Protein AF-A0A0K3CN60-F1 (afdb_monomer)

Solvent-accessible surface area (backbone atoms only — not comparable to full-atom values): 13012 Å² total; per-residue (Å²): 132,81,80,81,81,78,52,61,68,56,46,49,48,52,47,45,51,52,44,51,55,44,48,58,59,68,70,50,83,77,76,75,79,76,91,72,75,97,76,79,96,64,81,79,81,49,72,67,56,42,47,54,51,40,52,54,32,43,53,50,49,47,52,46,50,51,49,41,58,56,24,64,38,86,80,64,36,66,68,59,34,37,58,44,46,58,52,45,49,56,42,50,52,50,35,49,52,38,58,71,69,50,54,85,62,58,76,62,35,44,50,52,55,48,49,52,44,56,43,42,54,31,43,45,53,27,51,54,26,50,56,48,39,74,70,38,53,85,93,43,36,66,62,30,47,54,48,30,52,51,29,44,49,47,34,44,54,46,42,53,52,48,46,56,51,48,51,58,46,45,52,65,70,40,82,68,37,57,68,61,49,51,54,50,50,50,53,54,49,54,49,50,53,51,49,52,52,50,50,52,50,31,72,77,69,43,52,73,70,52,38,53,52,52,53,53,49,51,52,53,50,54,52,53,49,54,52,52,49,56,54,58,78,72,97

Structure (mmCIF, N/CA/C/O backbone):
data_AF-A0A0K3CN60-F1
#
_entry.id   AF-A0A0K3CN60-F1
#
loop_
_atom_site.group_PDB
_atom_site.id
_atom_site.type_symbol
_atom_site.label_atom_id
_atom_site.label_alt_id
_atom_site.label_comp_id
_atom_site.label_asym_id
_atom_site.label_entity_id
_atom_site.label_seq_id
_atom_site.pdbx_PDB_ins_code
_atom_site.Cartn_x
_atom_site.Cartn_y
_atom_site.Cartn_z
_atom_site.occupancy
_atom_site.B_iso_or_equiv
_atom_site.auth_seq_id
_atom_site.auth_comp_id
_atom_site.auth_asym_id
_atom_site.auth_atom_id
_atom_site.pdbx_PDB_model_num
ATOM 1 N N . MET A 1 1 ? -3.600 -11.479 -37.307 1.00 38.53 1 MET A N 1
ATOM 2 C CA . MET A 1 1 ? -2.895 -10.181 -37.238 1.00 38.53 1 MET A CA 1
ATOM 3 C C . MET A 1 1 ? -2.378 -10.037 -35.818 1.00 38.53 1 MET A C 1
ATOM 5 O O . MET A 1 1 ? -3.194 -10.046 -34.909 1.00 38.53 1 MET A O 1
ATOM 9 N N . ALA A 1 2 ? -1.059 -10.041 -35.611 1.00 40.50 2 ALA A N 1
ATOM 10 C CA . ALA A 1 2 ? -0.489 -9.832 -34.280 1.00 40.50 2 ALA A CA 1
ATOM 11 C C . ALA A 1 2 ? -0.720 -8.367 -33.857 1.00 40.50 2 ALA A C 1
ATOM 13 O O . ALA A 1 2 ? -0.592 -7.488 -34.715 1.00 40.50 2 ALA A O 1
ATOM 14 N N . PRO A 1 3 ? -1.093 -8.084 -32.596 1.00 51.19 3 PRO A N 1
ATOM 15 C CA . PRO A 1 3 ? -1.224 -6.711 -32.124 1.00 51.19 3 PRO A CA 1
ATOM 16 C C . PRO A 1 3 ?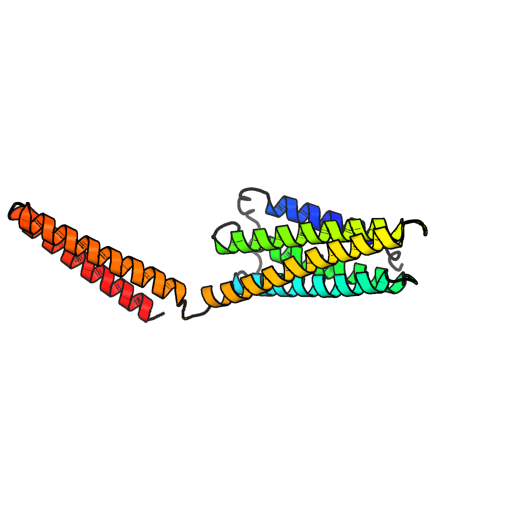 0.125 -5.995 -32.262 1.00 51.19 3 PRO A C 1
ATOM 18 O O . PRO A 1 3 ? 1.170 -6.564 -31.945 1.00 51.19 3 PRO A O 1
ATOM 21 N N . ALA A 1 4 ? 0.103 -4.762 -32.775 1.00 61.66 4 ALA A N 1
ATOM 22 C CA . ALA A 1 4 ? 1.297 -3.932 -32.872 1.00 61.66 4 ALA A CA 1
ATOM 23 C C . ALA A 1 4 ? 1.916 -3.780 -31.476 1.00 61.66 4 ALA A C 1
ATOM 25 O O . ALA A 1 4 ? 1.220 -3.481 -30.505 1.00 61.66 4 ALA A O 1
ATOM 26 N N . ALA A 1 5 ? 3.215 -4.045 -31.366 1.00 68.19 5 ALA A N 1
ATOM 27 C CA . ALA A 1 5 ? 3.892 -4.046 -30.082 1.00 68.19 5 ALA A CA 1
ATOM 28 C C . ALA A 1 5 ? 3.994 -2.601 -29.558 1.00 68.19 5 ALA A C 1
ATOM 30 O O . ALA A 1 5 ? 4.605 -1.761 -30.217 1.00 68.19 5 ALA A O 1
ATOM 31 N N . ARG A 1 6 ? 3.421 -2.326 -28.380 1.00 82.81 6 ARG A N 1
ATOM 32 C CA . ARG A 1 6 ? 3.365 -0.978 -27.779 1.00 82.81 6 ARG A CA 1
ATOM 33 C C . ARG A 1 6 ? 4.761 -0.385 -27.572 1.00 82.81 6 ARG A C 1
ATOM 35 O O . ARG A 1 6 ? 5.715 -1.124 -27.305 1.00 82.81 6 ARG A O 1
ATOM 42 N N . SER A 1 7 ? 4.904 0.931 -27.711 1.00 90.12 7 SER A N 1
ATOM 43 C CA . SER A 1 7 ? 6.162 1.619 -27.379 1.00 90.12 7 SER A CA 1
ATOM 44 C C . SER A 1 7 ? 6.318 1.780 -25.861 1.00 90.12 7 SER A C 1
ATOM 46 O O . SER A 1 7 ? 5.343 1.672 -25.116 1.00 90.12 7 SER A O 1
ATOM 48 N N . ALA A 1 8 ? 7.540 2.047 -25.385 1.00 90.19 8 ALA A N 1
ATOM 49 C CA . ALA A 1 8 ? 7.776 2.342 -23.969 1.00 90.19 8 ALA A CA 1
ATOM 50 C C . ALA A 1 8 ? 6.971 3.573 -23.508 1.00 90.19 8 ALA A C 1
ATOM 52 O O . ALA A 1 8 ? 6.334 3.521 -22.460 1.00 90.19 8 ALA A O 1
ATOM 53 N N . ASP A 1 9 ? 6.913 4.624 -24.331 1.00 92.06 9 ASP A N 1
ATOM 54 C CA . ASP A 1 9 ? 6.133 5.835 -24.045 1.00 92.06 9 ASP A CA 1
ATOM 55 C C . ASP A 1 9 ? 4.628 5.549 -23.939 1.00 92.06 9 ASP A C 1
ATOM 57 O O . ASP A 1 9 ? 3.950 6.072 -23.056 1.00 92.06 9 ASP A O 1
ATOM 61 N N . GLU A 1 10 ? 4.094 4.682 -24.807 1.00 94.38 10 GLU A N 1
ATOM 62 C CA . GLU A 1 10 ? 2.690 4.270 -24.741 1.00 94.38 10 GLU A CA 1
ATOM 63 C C . GLU A 1 10 ? 2.397 3.504 -23.446 1.00 94.38 10 GLU A C 1
ATOM 65 O O . GLU A 1 10 ? 1.379 3.756 -22.804 1.00 94.38 10 GLU A O 1
ATOM 70 N N . LEU A 1 11 ? 3.293 2.601 -23.034 1.00 95.62 11 LEU A N 1
ATOM 71 C CA . LEU A 1 11 ? 3.147 1.842 -21.789 1.00 95.62 11 LEU A CA 1
ATOM 72 C C . LEU A 1 11 ? 3.225 2.747 -20.555 1.00 95.62 11 LEU A C 1
ATOM 74 O O . LEU A 1 11 ? 2.410 2.595 -19.648 1.00 95.62 11 LEU A O 1
ATOM 78 N N . ILE A 1 12 ? 4.156 3.707 -20.534 1.00 95.50 12 ILE A N 1
ATOM 79 C CA . ILE A 1 12 ? 4.272 4.699 -19.455 1.00 95.50 12 ILE A CA 1
ATOM 80 C C . ILE A 1 12 ? 2.985 5.522 -19.354 1.00 95.50 12 ILE A C 1
ATOM 82 O O . ILE A 1 12 ? 2.452 5.681 -18.258 1.00 95.50 12 ILE A O 1
ATOM 86 N N . ARG A 1 13 ? 2.440 5.982 -20.488 1.00 95.88 13 ARG A N 1
ATOM 87 C CA . ARG A 1 13 ? 1.171 6.722 -20.519 1.00 95.88 13 ARG A CA 1
ATOM 88 C C . ARG A 1 13 ? 0.006 5.888 -19.985 1.00 95.88 13 ARG A C 1
ATOM 90 O O . ARG A 1 13 ? -0.763 6.381 -19.171 1.00 95.88 13 ARG A O 1
ATOM 97 N N . VAL A 1 14 ? -0.111 4.625 -20.402 1.00 95.81 14 VAL A N 1
ATOM 98 C CA . VAL A 1 14 ? -1.165 3.715 -19.912 1.00 95.81 14 VAL A CA 1
ATOM 99 C C . VAL A 1 14 ? -1.064 3.512 -18.398 1.00 95.81 14 VAL A C 1
ATOM 101 O O . VAL A 1 14 ? -2.082 3.522 -17.707 1.00 95.81 14 VAL A O 1
ATOM 104 N N . LEU A 1 15 ? 0.152 3.342 -17.873 1.00 96.12 15 LEU A N 1
ATOM 105 C CA . LEU A 1 15 ? 0.386 3.214 -16.434 1.00 96.12 15 LEU A CA 1
ATOM 106 C C . LEU A 1 15 ? -0.021 4.485 -15.681 1.00 96.12 15 LEU A C 1
ATOM 108 O O . LEU A 1 15 ? -0.712 4.392 -14.667 1.00 96.12 15 LEU A O 1
ATOM 112 N N . ASP A 1 16 ? 0.360 5.656 -16.189 1.00 96.31 16 ASP A N 1
ATOM 113 C CA . ASP A 1 16 ? 0.032 6.942 -15.572 1.00 96.31 16 ASP A CA 1
ATOM 114 C C . ASP A 1 16 ? -1.479 7.233 -15.579 1.00 96.31 16 ASP A C 1
ATOM 116 O O . ASP A 1 16 ? -2.048 7.633 -14.559 1.00 96.31 16 ASP A O 1
ATOM 120 N N . GLU A 1 17 ? -2.160 6.942 -16.690 1.00 95.75 17 GLU A N 1
ATOM 121 C CA . GLU A 1 17 ? -3.620 7.049 -16.809 1.00 95.75 17 GLU A CA 1
ATOM 122 C C . GLU A 1 17 ? -4.329 6.114 -15.822 1.00 95.75 17 GLU A C 1
ATOM 124 O O . GLU A 1 17 ? -5.274 6.527 -15.144 1.00 95.75 17 GLU A O 1
ATOM 129 N N . SER A 1 18 ? -3.842 4.877 -15.687 1.00 94.44 18 SER A N 1
ATOM 130 C CA . SER A 1 18 ? -4.371 3.905 -14.727 1.00 94.44 18 SER A CA 1
ATOM 131 C C . SER A 1 18 ? -4.202 4.387 -13.283 1.00 94.44 18 SER A C 1
ATOM 133 O O . SER A 1 18 ? -5.143 4.293 -12.489 1.00 94.44 18 SER A O 1
ATOM 135 N N . CYS A 1 19 ? -3.034 4.936 -12.933 1.00 94.38 19 CYS A N 1
ATOM 136 C CA . CYS A 1 19 ? -2.785 5.497 -11.603 1.00 94.38 19 CYS A CA 1
ATOM 137 C C . CYS A 1 19 ? -3.699 6.698 -11.335 1.00 94.38 19 CYS A C 1
ATOM 139 O O . CYS A 1 19 ? -4.379 6.737 -10.310 1.00 94.38 19 CYS A O 1
ATOM 141 N N . THR A 1 20 ? -3.795 7.628 -12.286 1.00 95.31 20 THR A N 1
ATOM 142 C CA . THR A 1 20 ? -4.634 8.830 -12.185 1.00 95.31 20 THR A CA 1
ATOM 143 C C . THR A 1 20 ? -6.110 8.484 -12.000 1.00 95.31 20 THR A C 1
ATOM 145 O O . THR A 1 20 ? -6.769 9.022 -11.106 1.00 95.31 20 THR A O 1
ATOM 148 N N . ALA A 1 21 ? -6.641 7.563 -12.810 1.00 93.81 21 ALA A N 1
ATOM 149 C CA . ALA A 1 21 ? -8.031 7.126 -12.711 1.00 93.81 21 ALA A CA 1
ATOM 150 C C . ALA A 1 21 ? -8.326 6.486 -11.346 1.00 93.81 21 ALA A C 1
ATOM 152 O O . ALA A 1 21 ? -9.356 6.773 -10.726 1.00 93.81 21 ALA A O 1
ATOM 153 N N . THR A 1 22 ? -7.391 5.675 -10.850 1.00 92.44 22 THR A N 1
ATOM 154 C CA . THR A 1 22 ? -7.511 5.002 -9.552 1.00 92.44 22 THR A CA 1
ATOM 155 C C . THR A 1 22 ? -7.444 5.998 -8.406 1.00 92.44 22 THR A C 1
ATOM 157 O O . THR A 1 22 ? -8.325 5.996 -7.553 1.00 92.44 22 THR A O 1
ATOM 160 N N . LEU A 1 23 ? -6.486 6.928 -8.415 1.00 93.19 23 LEU A N 1
ATOM 161 C CA . LEU A 1 23 ? -6.402 8.006 -7.427 1.00 93.19 23 LEU A CA 1
ATOM 162 C C . LEU A 1 23 ? -7.683 8.849 -7.394 1.00 93.19 23 LEU A C 1
ATOM 164 O O . LEU A 1 23 ? -8.207 9.138 -6.319 1.00 93.19 23 LEU A O 1
ATOM 168 N N . ALA A 1 24 ? -8.243 9.192 -8.557 1.00 91.94 24 ALA A N 1
ATOM 169 C CA . ALA A 1 24 ? -9.515 9.909 -8.643 1.00 91.94 24 ALA A CA 1
ATOM 170 C C . ALA A 1 24 ? -10.705 9.083 -8.114 1.00 91.94 24 ALA A C 1
ATOM 172 O O . ALA A 1 24 ? -11.667 9.638 -7.578 1.00 91.94 24 ALA A O 1
ATOM 173 N N . SER A 1 25 ? -10.664 7.756 -8.256 1.00 88.25 25 SER A N 1
ATOM 174 C CA . SER A 1 25 ? -11.641 6.840 -7.655 1.00 88.25 25 SER A CA 1
ATOM 175 C C . SER A 1 25 ? -11.482 6.756 -6.133 1.00 88.25 25 SER A C 1
ATOM 177 O O . SER A 1 25 ? -12.469 6.771 -5.395 1.00 88.25 25 SER A O 1
ATOM 179 N N . LEU A 1 26 ? -10.247 6.712 -5.633 1.00 87.12 26 LEU A N 1
ATOM 180 C CA . LEU A 1 26 ? -9.943 6.627 -4.205 1.00 87.12 26 LEU A CA 1
ATOM 181 C C . LEU A 1 26 ? -10.310 7.915 -3.456 1.00 87.12 26 LEU A C 1
ATOM 183 O O . LEU A 1 26 ? -10.853 7.841 -2.358 1.00 87.12 26 LEU A O 1
ATOM 187 N N . LYS A 1 27 ? -10.124 9.081 -4.085 1.00 85.88 27 LYS A N 1
ATOM 188 C CA . LYS A 1 27 ? -10.421 10.401 -3.502 1.00 85.88 27 LYS A CA 1
ATOM 189 C C . LYS A 1 27 ? -11.913 10.773 -3.488 1.00 85.88 27 LYS A C 1
ATOM 191 O O . LYS A 1 27 ? -12.282 11.753 -2.846 1.00 85.88 27 LYS A O 1
ATOM 196 N N . ARG A 1 28 ? -12.790 10.032 -4.181 1.00 79.06 28 ARG A N 1
ATOM 197 C CA . ARG A 1 28 ? -14.233 10.331 -4.204 1.00 79.06 28 ARG A CA 1
ATOM 198 C C . ARG A 1 28 ? -14.898 10.008 -2.852 1.00 79.06 28 ARG A C 1
ATOM 200 O O . ARG A 1 28 ? -14.796 8.865 -2.407 1.00 79.06 28 ARG A O 1
ATOM 207 N N . PRO A 1 29 ? -15.622 10.961 -2.229 1.00 62.44 29 PRO A N 1
ATOM 208 C CA . PRO A 1 29 ? -16.433 10.670 -1.055 1.00 62.44 29 PRO A CA 1
ATOM 209 C C . PRO A 1 29 ? -17.613 9.779 -1.458 1.00 62.44 29 PRO A C 1
ATOM 211 O O . PRO A 1 29 ? -18.334 10.103 -2.396 1.00 62.44 29 PRO A O 1
ATOM 214 N N . THR A 1 30 ? -17.737 8.646 -0.765 1.00 53.44 30 THR A N 1
ATOM 215 C CA . THR A 1 30 ? -18.864 7.698 -0.735 1.00 53.44 30 THR A CA 1
ATOM 216 C C . THR A 1 30 ? -19.608 7.512 -2.061 1.00 53.44 30 THR A C 1
ATOM 218 O O . THR A 1 30 ? -20.547 8.232 -2.389 1.00 53.44 30 THR A O 1
ATOM 221 N N . ARG A 1 31 ? -19.235 6.476 -2.820 1.00 50.47 31 ARG A N 1
ATOM 222 C CA . ARG A 1 31 ? -20.086 5.969 -3.902 1.00 50.47 31 ARG A CA 1
ATOM 223 C C . ARG A 1 31 ? -21.264 5.247 -3.242 1.00 50.47 31 ARG A C 1
ATOM 225 O O . ARG A 1 31 ? -21.030 4.285 -2.514 1.00 50.47 31 ARG A O 1
ATOM 232 N N . GLU A 1 32 ? -22.498 5.697 -3.478 1.00 43.44 32 GLU A N 1
ATOM 233 C CA . GLU A 1 32 ? -23.670 4.846 -3.231 1.00 43.44 32 GLU A CA 1
ATOM 234 C C . GLU A 1 32 ? -23.398 3.488 -3.891 1.00 43.44 32 GLU A C 1
ATOM 236 O O . GLU A 1 32 ? -22.934 3.471 -5.042 1.00 43.44 32 GLU A O 1
ATOM 241 N N . PRO A 1 33 ? -23.599 2.362 -3.182 1.00 44.91 33 PRO A N 1
ATOM 242 C CA . PRO A 1 33 ? -23.355 1.055 -3.760 1.00 44.91 33 PRO A CA 1
ATOM 243 C C . PRO A 1 33 ? -24.208 0.960 -5.019 1.00 44.91 33 PRO A C 1
ATOM 245 O O . PRO A 1 33 ? -25.435 1.043 -4.964 1.00 44.91 33 PRO A O 1
ATOM 248 N N . ALA A 1 34 ? -23.546 0.856 -6.172 1.00 41.91 34 ALA A N 1
ATOM 249 C CA . ALA A 1 34 ? -24.243 0.624 -7.418 1.00 41.91 34 ALA A CA 1
ATOM 250 C C . ALA A 1 34 ? -24.997 -0.692 -7.235 1.00 41.91 34 ALA A C 1
ATOM 252 O O . ALA A 1 34 ? -24.374 -1.742 -7.080 1.00 41.91 34 ALA A O 1
ATOM 253 N N . ALA A 1 35 ? -26.326 -0.617 -7.192 1.00 43.78 35 ALA A N 1
ATOM 254 C CA . ALA A 1 35 ? -27.193 -1.779 -7.201 1.00 43.78 35 ALA A CA 1
ATOM 255 C C . ALA A 1 35 ? -26.958 -2.517 -8.524 1.00 43.78 35 ALA A C 1
ATOM 257 O O . ALA A 1 35 ? -27.576 -2.213 -9.542 1.00 43.78 35 ALA A O 1
ATOM 258 N N . LEU A 1 36 ? -25.998 -3.437 -8.535 1.00 41.44 36 LEU A N 1
ATOM 259 C CA . LEU A 1 36 ? -25.705 -4.284 -9.675 1.00 41.44 36 LEU A CA 1
ATOM 260 C C . LEU A 1 36 ? -25.942 -5.732 -9.272 1.00 41.44 36 LEU A C 1
ATOM 262 O O . LEU A 1 36 ? -25.204 -6.314 -8.488 1.00 41.44 36 LEU A O 1
ATOM 266 N N . SER A 1 37 ? -27.058 -6.221 -9.814 1.00 40.91 37 SER A N 1
ATOM 267 C CA . SER A 1 37 ? -27.413 -7.587 -10.185 1.00 40.91 37 SER A CA 1
ATOM 268 C C . SER A 1 37 ? -26.716 -8.739 -9.477 1.00 40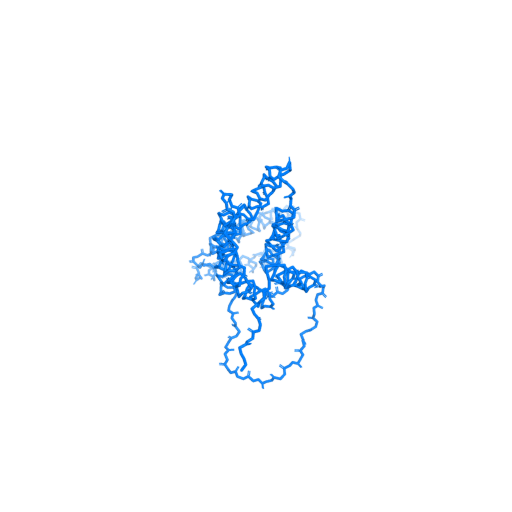.91 37 SER A C 1
ATOM 270 O O . SER A 1 37 ? -25.525 -8.985 -9.633 1.00 40.91 37 SER A O 1
ATOM 272 N N . SER A 1 38 ? -27.570 -9.543 -8.850 1.00 46.03 38 SER A N 1
ATOM 273 C CA . SER A 1 38 ? -27.387 -10.952 -8.535 1.00 46.03 38 SER A CA 1
ATOM 274 C C . SER A 1 38 ? -26.630 -11.713 -9.631 1.00 46.03 38 SER A C 1
ATOM 276 O O . SER A 1 38 ? -27.202 -12.033 -10.672 1.00 46.03 38 SER A O 1
ATOM 278 N N . ALA A 1 39 ? -25.372 -12.057 -9.370 1.00 45.16 39 ALA A N 1
ATOM 279 C CA . ALA A 1 39 ? -24.692 -13.164 -10.025 1.00 45.16 39 ALA A CA 1
ATOM 280 C C . ALA A 1 39 ? -23.579 -13.711 -9.115 1.00 45.16 39 ALA A C 1
ATOM 282 O O . ALA A 1 39 ? -22.655 -12.998 -8.749 1.00 45.16 39 ALA A O 1
ATOM 283 N N . GLU A 1 40 ? -23.732 -14.999 -8.804 1.00 44.28 40 GLU A N 1
ATOM 284 C CA . GLU A 1 40 ? -22.750 -15.971 -8.305 1.00 44.28 40 GLU A CA 1
ATOM 285 C C . GLU A 1 40 ? -22.274 -15.905 -6.840 1.00 44.28 40 GLU A C 1
ATOM 287 O O . GLU A 1 40 ? -21.859 -14.898 -6.277 1.00 44.28 40 GLU A O 1
ATOM 292 N N . SER A 1 41 ? -22.387 -17.073 -6.203 1.00 45.84 41 SER A N 1
ATOM 293 C CA . SER A 1 41 ? -22.251 -17.349 -4.778 1.00 45.84 41 SER A CA 1
ATOM 294 C C . SER A 1 41 ? -20.792 -17.491 -4.326 1.00 45.84 41 SER A C 1
ATOM 296 O O . SER A 1 41 ? -20.388 -18.553 -3.849 1.00 45.84 41 SER A O 1
ATOM 298 N N . SER A 1 42 ? -19.995 -16.436 -4.449 1.00 56.94 42 SER A N 1
ATOM 299 C CA . SER A 1 42 ? -18.742 -16.322 -3.696 1.00 56.94 42 SER A CA 1
ATOM 300 C C . SER A 1 42 ? -18.927 -15.280 -2.603 1.00 56.94 42 SER A C 1
ATOM 302 O O . SER A 1 42 ? -19.332 -14.152 -2.883 1.00 56.94 42 SER A O 1
ATOM 304 N N . SER A 1 43 ? -18.652 -15.654 -1.354 1.00 65.31 43 SER A N 1
ATOM 305 C CA . SER A 1 43 ? -18.530 -14.687 -0.263 1.00 65.31 43 SER A CA 1
ATOM 306 C C . SER A 1 43 ? -17.583 -13.554 -0.684 1.00 65.31 43 SER A C 1
ATOM 308 O O . SER A 1 43 ? -16.555 -13.849 -1.301 1.00 65.31 43 SER A O 1
ATOM 310 N N . PRO A 1 44 ? -17.907 -12.283 -0.385 1.00 73.31 44 PRO A N 1
ATOM 311 C CA . PRO A 1 44 ? -17.018 -11.172 -0.700 1.00 73.31 44 PRO A CA 1
ATOM 312 C C . PRO A 1 44 ? -15.636 -11.405 -0.064 1.00 73.31 44 PRO A C 1
ATOM 314 O O . PRO A 1 44 ? -15.572 -11.983 1.026 1.00 73.31 44 PRO A O 1
ATOM 317 N N . PRO A 1 45 ? -14.541 -10.991 -0.732 1.00 80.88 45 PRO A N 1
ATOM 318 C CA . PRO A 1 45 ? -13.190 -11.188 -0.218 1.00 80.88 45 PRO A CA 1
ATOM 319 C C . PRO A 1 45 ? -13.046 -10.517 1.148 1.00 80.88 45 PRO A C 1
ATOM 321 O O . PRO A 1 45 ? -13.579 -9.424 1.373 1.00 80.88 45 PRO A O 1
ATOM 324 N N . SER A 1 46 ? -12.347 -11.177 2.073 1.00 85.62 46 SER A N 1
ATOM 325 C CA . SER A 1 46 ? -12.120 -10.593 3.390 1.00 85.62 46 SER A CA 1
ATOM 326 C C . SER A 1 46 ? -11.154 -9.412 3.282 1.00 85.62 46 SER A C 1
ATOM 328 O O . SER A 1 46 ? -10.345 -9.313 2.359 1.00 85.62 46 SER A O 1
ATOM 330 N N . LEU A 1 47 ? -11.199 -8.505 4.257 1.00 83.88 47 LEU A N 1
ATOM 331 C CA . LEU A 1 47 ? -10.270 -7.376 4.300 1.00 83.88 47 LEU A CA 1
ATOM 332 C C . LEU A 1 47 ? -8.806 -7.829 4.433 1.00 83.88 47 LEU A C 1
ATOM 334 O O . LEU A 1 47 ? -7.912 -7.155 3.926 1.00 83.88 47 LEU A O 1
ATOM 338 N N . SER A 1 48 ? -8.572 -8.983 5.067 1.00 84.94 48 SER A N 1
ATOM 339 C CA . SER A 1 48 ? -7.251 -9.614 5.144 1.00 84.94 48 SER A CA 1
ATOM 340 C C . SER A 1 48 ? -6.774 -10.081 3.766 1.00 84.94 48 SER A C 1
ATOM 342 O O . SER A 1 48 ? -5.635 -9.808 3.392 1.00 84.94 48 SER A O 1
ATOM 344 N N . ASP A 1 49 ? -7.657 -10.692 2.968 1.00 88.25 49 ASP A N 1
ATOM 345 C CA . ASP A 1 49 ? -7.330 -11.119 1.600 1.00 88.25 49 ASP A CA 1
ATOM 346 C C . ASP A 1 49 ? -6.968 -9.914 0.728 1.00 88.25 49 ASP A C 1
ATOM 348 O O . ASP A 1 49 ? -5.903 -9.887 0.112 1.00 88.25 49 ASP A O 1
ATOM 352 N N . ILE A 1 50 ? -7.800 -8.866 0.762 1.00 90.44 50 ILE A N 1
ATOM 353 C CA . ILE A 1 50 ? -7.555 -7.628 0.007 1.00 90.44 50 ILE A CA 1
ATOM 354 C C . ILE A 1 50 ? -6.229 -6.990 0.438 1.00 90.44 50 ILE A C 1
ATOM 356 O O . ILE A 1 50 ? -5.463 -6.514 -0.400 1.00 90.44 50 ILE A O 1
ATOM 360 N N . ARG A 1 51 ? -5.921 -6.989 1.741 1.00 90.19 51 ARG A N 1
ATOM 361 C CA . ARG A 1 51 ? -4.637 -6.496 2.256 1.00 90.19 51 ARG A CA 1
ATOM 362 C C . ARG A 1 51 ? -3.469 -7.278 1.694 1.00 90.19 51 ARG A C 1
ATOM 364 O O . ARG A 1 51 ? -2.527 -6.664 1.197 1.00 90.19 51 ARG A O 1
ATOM 371 N N . ASN A 1 52 ? -3.522 -8.600 1.777 1.00 91.19 52 ASN A N 1
ATOM 372 C CA . ASN A 1 52 ? -2.443 -9.453 1.299 1.00 91.19 52 ASN A CA 1
ATOM 373 C C . ASN A 1 52 ? -2.211 -9.242 -0.206 1.00 91.19 52 ASN A C 1
ATOM 375 O O . ASN A 1 52 ? -1.061 -9.115 -0.627 1.00 91.19 52 ASN A O 1
ATOM 379 N N . ASP A 1 53 ? -3.282 -9.092 -0.991 1.00 93.75 53 ASP A N 1
ATOM 380 C CA . ASP A 1 53 ? -3.202 -8.780 -2.421 1.00 93.75 53 ASP A CA 1
ATOM 381 C C . ASP A 1 53 ? -2.566 -7.408 -2.685 1.00 93.75 53 ASP A C 1
ATOM 383 O O . ASP A 1 53 ? -1.641 -7.297 -3.496 1.00 93.75 53 ASP A O 1
ATOM 387 N N . VAL A 1 54 ? -3.002 -6.361 -1.973 1.00 94.31 54 VAL A N 1
ATOM 388 C CA . VAL A 1 54 ? -2.411 -5.015 -2.080 1.00 94.31 54 VAL A CA 1
ATOM 389 C C . VAL A 1 54 ? -0.912 -5.067 -1.792 1.00 94.31 54 VAL A C 1
ATOM 391 O O . VAL A 1 54 ? -0.119 -4.593 -2.607 1.00 94.31 54 VAL A O 1
ATOM 394 N N . LEU A 1 55 ? -0.503 -5.680 -0.679 1.00 94.75 55 LEU A N 1
ATOM 395 C CA . LEU A 1 55 ? 0.908 -5.773 -0.294 1.00 94.75 55 LEU A CA 1
ATOM 396 C C . LEU A 1 55 ? 1.723 -6.574 -1.312 1.00 94.75 55 LEU A C 1
ATOM 398 O O . LEU A 1 55 ? 2.796 -6.133 -1.730 1.00 94.75 55 LEU A O 1
ATOM 402 N N . ALA A 1 56 ? 1.196 -7.706 -1.783 1.00 95.94 56 ALA A N 1
ATOM 403 C CA . ALA A 1 56 ? 1.853 -8.522 -2.797 1.00 95.94 56 ALA A CA 1
ATOM 404 C C . ALA A 1 56 ? 2.054 -7.749 -4.112 1.00 95.94 56 ALA A C 1
ATOM 406 O O . ALA A 1 56 ? 3.113 -7.845 -4.745 1.00 95.94 56 ALA A O 1
ATOM 407 N N . HIS A 1 57 ? 1.065 -6.957 -4.533 1.00 97.12 57 HIS A N 1
ATOM 408 C CA . HIS A 1 57 ? 1.166 -6.142 -5.743 1.00 97.12 57 HIS A CA 1
ATOM 409 C C . HIS A 1 57 ? 2.110 -4.948 -5.572 1.00 97.12 57 HIS A C 1
ATOM 411 O O . HIS A 1 57 ? 2.892 -4.674 -6.482 1.00 97.12 57 HIS A O 1
ATOM 417 N N . LEU A 1 58 ? 2.129 -4.296 -4.407 1.00 96.81 58 LEU A N 1
ATOM 418 C CA . LEU A 1 58 ? 3.098 -3.241 -4.089 1.00 96.81 58 LEU A CA 1
ATOM 419 C C . LEU A 1 58 ? 4.543 -3.765 -4.092 1.00 96.81 58 LEU A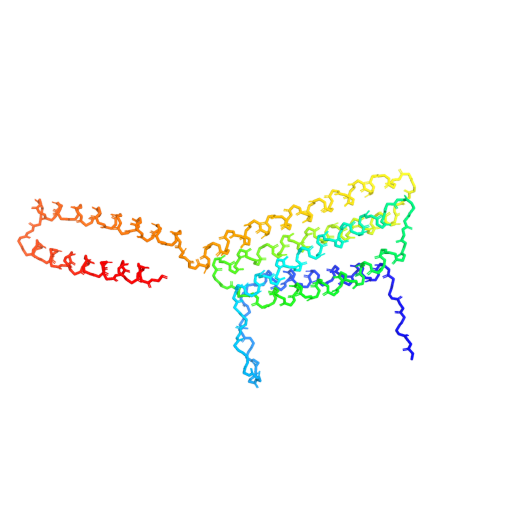 C 1
ATOM 421 O O . LEU A 1 58 ? 5.431 -3.157 -4.696 1.00 96.81 58 LEU A O 1
ATOM 425 N N . GLN A 1 59 ? 4.778 -4.944 -3.514 1.00 96.81 59 GLN A N 1
ATOM 426 C CA . GLN A 1 59 ? 6.081 -5.611 -3.575 1.00 96.81 59 GLN A CA 1
ATOM 427 C C . GLN A 1 59 ? 6.479 -5.976 -5.010 1.00 96.81 59 GLN A C 1
ATOM 429 O O . GLN A 1 59 ? 7.645 -5.838 -5.388 1.00 96.81 59 GLN A O 1
ATOM 434 N N . ALA A 1 60 ? 5.531 -6.437 -5.830 1.00 97.50 60 ALA A N 1
ATOM 435 C CA . ALA A 1 60 ? 5.789 -6.698 -7.241 1.00 97.50 60 ALA A CA 1
ATOM 436 C C . ALA A 1 60 ? 6.172 -5.408 -7.989 1.00 97.50 60 ALA A C 1
ATOM 438 O O . ALA A 1 60 ? 7.174 -5.410 -8.700 1.00 97.50 60 ALA A O 1
ATOM 439 N N . ILE A 1 61 ? 5.471 -4.290 -7.759 1.00 97.00 61 ILE A N 1
ATOM 440 C CA . ILE A 1 61 ? 5.836 -2.975 -8.319 1.00 97.00 61 ILE A CA 1
ATOM 441 C C . ILE A 1 61 ? 7.261 -2.588 -7.909 1.00 97.00 61 ILE A C 1
ATOM 443 O O . ILE A 1 61 ? 8.057 -2.225 -8.770 1.00 97.00 61 ILE A O 1
ATOM 447 N N . SER A 1 62 ? 7.625 -2.726 -6.631 1.00 97.06 62 SER A N 1
ATOM 448 C CA . SER A 1 62 ? 8.980 -2.435 -6.126 1.00 97.06 62 SER A CA 1
ATOM 449 C C . SER A 1 62 ? 10.082 -3.231 -6.855 1.00 97.06 62 SER A C 1
ATOM 451 O O . SER A 1 62 ? 11.134 -2.684 -7.228 1.00 97.06 62 SER A O 1
ATOM 453 N N . LYS A 1 63 ? 9.824 -4.514 -7.147 1.00 97.62 63 LYS A N 1
ATOM 454 C CA . LYS A 1 63 ? 10.731 -5.372 -7.932 1.00 97.62 63 LYS A CA 1
ATOM 455 C C . LYS A 1 63 ? 10.867 -4.880 -9.373 1.00 97.62 63 LYS A C 1
ATOM 457 O O . LYS A 1 63 ? 11.988 -4.758 -9.869 1.00 97.62 63 LYS A O 1
ATOM 462 N N . GLU A 1 64 ? 9.759 -4.538 -10.026 1.00 97.75 64 GLU A N 1
ATOM 463 C CA . GLU A 1 64 ? 9.791 -4.013 -11.396 1.00 97.75 64 GLU A CA 1
ATOM 464 C C . GLU A 1 64 ? 10.442 -2.616 -11.462 1.00 97.75 64 GLU A C 1
ATOM 466 O O . GLU A 1 64 ? 11.199 -2.338 -12.387 1.00 97.75 64 GLU A O 1
ATOM 471 N N . VAL A 1 65 ? 10.263 -1.756 -10.452 1.00 97.62 65 VAL A N 1
ATOM 472 C CA . VAL A 1 65 ? 10.970 -0.461 -10.322 1.00 97.62 65 VAL A CA 1
ATOM 473 C C . VAL A 1 65 ? 12.485 -0.658 -10.272 1.00 97.62 65 VAL A C 1
ATOM 475 O O . VAL A 1 65 ? 13.243 0.081 -10.912 1.00 97.62 65 VAL A O 1
ATOM 478 N N . THR A 1 66 ? 12.940 -1.689 -9.560 1.00 97.56 66 THR A N 1
ATOM 479 C CA . THR A 1 66 ? 14.354 -2.082 -9.537 1.00 97.56 66 THR A CA 1
ATOM 480 C C . THR A 1 66 ? 14.817 -2.540 -10.918 1.00 97.56 66 THR A C 1
ATOM 482 O O . THR A 1 66 ? 15.853 -2.081 -11.403 1.00 97.56 66 THR A O 1
ATOM 485 N N . ALA A 1 67 ? 14.038 -3.390 -11.590 1.00 97.44 67 ALA A N 1
ATOM 486 C CA . ALA A 1 67 ? 14.353 -3.870 -12.933 1.00 97.44 67 ALA A CA 1
ATOM 487 C C . ALA A 1 67 ? 14.413 -2.729 -13.967 1.00 97.44 67 ALA A C 1
ATOM 489 O O . ALA A 1 67 ? 15.378 -2.654 -14.727 1.00 97.44 67 ALA A O 1
ATOM 490 N N . ILE A 1 68 ? 13.466 -1.785 -13.938 1.00 97.19 68 ILE A N 1
ATOM 491 C CA . ILE A 1 68 ? 13.475 -0.571 -14.774 1.00 97.19 68 ILE A CA 1
ATOM 492 C C . ILE A 1 68 ? 14.718 0.266 -14.481 1.00 97.19 68 ILE A C 1
ATOM 494 O O . ILE A 1 68 ? 15.426 0.688 -15.398 1.00 97.19 68 ILE A O 1
ATOM 498 N N . SER A 1 69 ? 15.024 0.475 -13.199 1.00 96.38 69 SER A N 1
ATOM 499 C CA . SER A 1 69 ? 16.217 1.210 -12.791 1.00 96.38 69 SER A CA 1
ATOM 500 C C . SER A 1 69 ? 17.488 0.557 -13.330 1.00 96.38 69 SER A C 1
ATOM 502 O O . SER A 1 69 ? 18.413 1.269 -13.7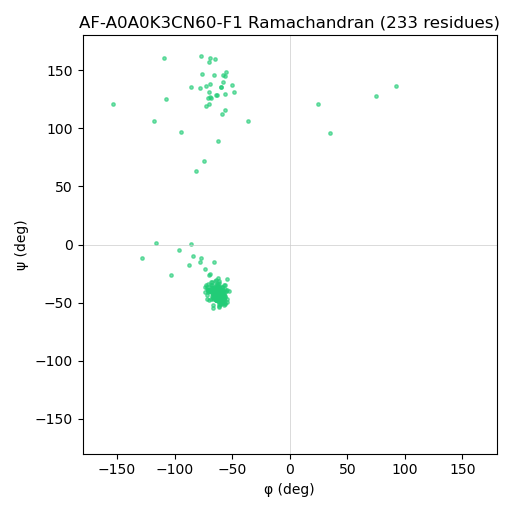11 1.00 96.38 69 SER A O 1
ATOM 504 N N . LEU A 1 70 ? 17.563 -0.772 -13.395 1.00 96.06 70 LEU A N 1
ATOM 505 C CA . LEU A 1 70 ? 18.700 -1.479 -13.988 1.00 96.06 70 LEU A CA 1
ATOM 506 C C . LEU A 1 70 ? 18.705 -1.395 -15.520 1.00 96.06 70 LEU A C 1
ATOM 508 O O . LEU A 1 70 ? 19.765 -1.161 -16.094 1.00 96.06 70 LEU A O 1
ATOM 512 N N . ALA A 1 71 ? 17.548 -1.512 -16.175 1.00 95.25 71 ALA A N 1
ATOM 513 C CA . ALA A 1 71 ? 17.420 -1.417 -17.632 1.00 95.25 71 ALA A CA 1
ATOM 514 C C . ALA A 1 71 ? 17.806 -0.031 -18.177 1.00 95.25 71 ALA A C 1
ATOM 516 O O . ALA A 1 71 ? 18.329 0.079 -19.285 1.00 95.25 71 ALA A O 1
ATOM 517 N N . LEU A 1 72 ? 17.592 1.022 -17.382 1.00 93.38 72 LEU A N 1
ATOM 518 C CA . LEU A 1 72 ? 17.965 2.404 -17.698 1.00 93.38 72 LEU A CA 1
ATOM 519 C C . LEU A 1 72 ? 19.416 2.749 -17.318 1.00 93.38 72 LEU A C 1
ATOM 521 O O . LEU A 1 72 ? 19.858 3.882 -17.520 1.00 93.38 72 LEU A O 1
ATOM 525 N N . ARG A 1 73 ? 20.189 1.801 -16.769 1.00 92.00 73 ARG A N 1
ATOM 526 C CA . ARG A 1 73 ? 21.631 1.987 -16.573 1.00 92.00 73 ARG A CA 1
ATOM 527 C C . ARG A 1 73 ? 22.325 1.985 -17.942 1.00 92.00 73 ARG A C 1
ATOM 529 O O . ARG A 1 73 ? 22.100 1.055 -18.704 1.00 92.00 73 ARG A O 1
ATOM 536 N N . PRO A 1 74 ? 23.207 2.952 -18.253 1.00 86.38 74 PRO A N 1
ATOM 537 C CA . PRO A 1 74 ? 23.935 2.940 -19.518 1.00 86.38 74 PRO A CA 1
ATOM 538 C C . PRO A 1 74 ? 24.809 1.679 -19.693 1.00 86.38 74 PRO A C 1
ATOM 540 O O . PRO A 1 74 ? 25.537 1.331 -18.756 1.00 86.38 74 PRO A O 1
ATOM 543 N N . PRO A 1 75 ? 24.798 1.039 -20.881 1.00 87.38 75 PRO A N 1
ATOM 544 C CA . PRO A 1 75 ? 23.927 1.325 -22.029 1.00 87.38 75 PRO A CA 1
ATOM 545 C C . PRO A 1 75 ? 22.474 0.873 -21.787 1.00 87.38 75 PRO A C 1
ATOM 547 O O . PRO A 1 75 ? 22.239 -0.232 -21.309 1.00 87.38 75 PRO A O 1
ATOM 550 N N . VAL A 1 76 ? 21.503 1.722 -22.151 1.00 89.50 76 VAL A N 1
ATOM 551 C CA . VAL A 1 76 ? 20.071 1.460 -21.917 1.00 89.50 76 VAL A CA 1
ATOM 552 C C . VAL A 1 76 ? 19.602 0.240 -22.710 1.00 89.50 76 VAL A C 1
ATOM 554 O O . VAL A 1 76 ? 19.765 0.183 -23.929 1.00 89.50 76 VAL A O 1
ATOM 557 N N . SER A 1 77 ? 18.957 -0.706 -22.028 1.00 92.75 77 SER A N 1
ATOM 558 C CA . SER A 1 77 ? 18.337 -1.876 -22.650 1.00 92.75 77 SER A CA 1
ATOM 559 C C . SER A 1 77 ? 16.853 -1.616 -22.924 1.00 92.75 77 SER A C 1
ATOM 561 O O . SER A 1 77 ? 16.008 -1.770 -22.042 1.00 92.75 77 SER A O 1
ATOM 563 N N . GLN A 1 78 ? 16.534 -1.213 -24.157 1.00 91.06 78 GLN A N 1
ATOM 564 C CA . GLN A 1 78 ? 15.164 -0.875 -24.573 1.00 91.06 78 GLN A CA 1
ATOM 565 C C . GLN A 1 78 ? 14.211 -2.079 -24.507 1.00 91.06 78 GLN A C 1
ATOM 567 O O . GLN A 1 78 ? 13.086 -1.944 -24.030 1.00 91.06 78 GLN A O 1
ATOM 572 N N . ASP A 1 79 ? 14.673 -3.266 -24.908 1.00 91.12 79 ASP A N 1
ATOM 573 C CA . ASP A 1 79 ? 13.860 -4.488 -24.854 1.00 91.12 79 ASP A CA 1
ATOM 574 C C . ASP A 1 79 ? 13.565 -4.914 -23.412 1.00 91.12 79 ASP A C 1
ATOM 576 O O . ASP A 1 79 ? 12.426 -5.256 -23.086 1.00 91.12 79 ASP A O 1
ATOM 580 N N . ALA A 1 80 ? 14.564 -4.836 -22.521 1.00 93.25 80 ALA A N 1
ATOM 581 C CA . ALA A 1 80 ? 14.361 -5.131 -21.106 1.00 93.25 80 ALA A CA 1
ATOM 582 C C . ALA A 1 80 ? 13.413 -4.115 -20.459 1.00 93.25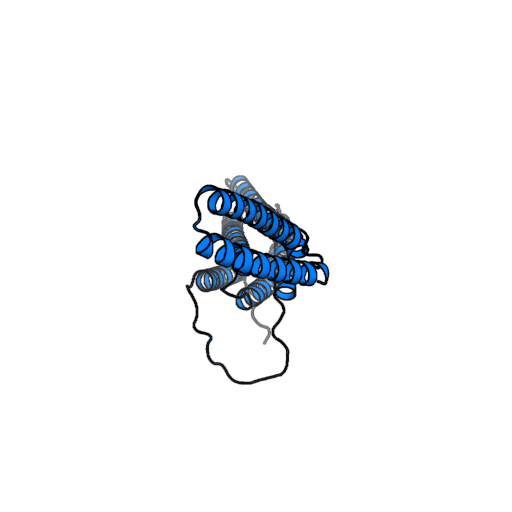 80 ALA A C 1
ATOM 584 O O . ALA A 1 80 ? 12.508 -4.509 -19.723 1.00 93.25 80 ALA A O 1
ATOM 585 N N . LEU A 1 81 ? 13.577 -2.823 -20.763 1.00 94.62 81 LEU A N 1
ATOM 586 C CA . LEU A 1 81 ? 12.689 -1.766 -20.281 1.00 94.62 81 LEU A CA 1
ATOM 587 C C . LEU A 1 81 ? 11.244 -2.021 -20.713 1.00 94.62 81 LEU A C 1
ATOM 589 O O . LEU A 1 81 ? 10.345 -2.034 -19.874 1.00 94.62 81 LEU A O 1
ATOM 593 N N . LYS A 1 82 ? 11.026 -2.279 -22.004 1.00 94.38 82 LYS A N 1
ATOM 594 C CA . LYS A 1 82 ? 9.700 -2.555 -22.554 1.00 94.38 82 LYS A CA 1
ATOM 595 C C . LYS A 1 82 ? 9.055 -3.779 -21.909 1.00 94.38 82 LYS A C 1
ATOM 597 O O . LYS A 1 82 ? 7.936 -3.673 -21.417 1.00 94.38 82 LYS A O 1
ATOM 602 N N . GLY A 1 83 ? 9.760 -4.910 -21.854 1.00 93.62 83 GLY A N 1
ATOM 603 C CA . GLY A 1 83 ? 9.220 -6.129 -21.245 1.00 93.62 83 GLY A CA 1
ATOM 604 C C . GLY A 1 83 ? 8.895 -5.957 -19.757 1.00 93.62 83 GLY A C 1
ATOM 605 O O . GLY A 1 83 ? 7.945 -6.551 -19.251 1.00 93.62 83 GLY A O 1
ATOM 606 N N . THR A 1 84 ? 9.646 -5.107 -19.056 1.00 96.50 84 THR A N 1
ATOM 607 C CA . THR A 1 84 ? 9.386 -4.764 -17.650 1.00 96.50 84 THR A CA 1
ATOM 608 C C . THR A 1 84 ? 8.145 -3.872 -17.515 1.00 96.50 84 THR A C 1
ATOM 610 O O . THR A 1 84 ? 7.277 -4.145 -16.689 1.00 96.50 84 THR A O 1
ATOM 613 N N . LEU A 1 85 ? 7.989 -2.860 -18.377 1.00 96.25 85 LEU A N 1
ATOM 614 C CA . LEU A 1 85 ? 6.796 -2.003 -18.414 1.00 96.25 85 LEU A CA 1
ATOM 615 C C . LEU A 1 85 ? 5.519 -2.790 -18.762 1.00 96.25 85 LEU A C 1
ATOM 617 O O . LEU A 1 85 ? 4.472 -2.550 -18.166 1.00 96.25 85 LEU A O 1
ATOM 621 N N . GLU A 1 86 ? 5.592 -3.762 -19.675 1.00 95.50 86 GLU A N 1
ATOM 622 C CA . GLU A 1 86 ? 4.459 -4.639 -20.015 1.00 95.50 86 GLU A CA 1
ATOM 623 C C . GLU A 1 86 ? 3.991 -5.473 -18.813 1.00 95.50 86 GLU A C 1
ATOM 625 O O . GLU A 1 86 ? 2.790 -5.561 -18.548 1.00 95.50 86 GLU A O 1
ATOM 630 N N . LYS A 1 87 ? 4.926 -6.041 -18.038 1.00 95.19 87 LYS A N 1
ATOM 631 C CA . LYS A 1 87 ? 4.598 -6.739 -16.781 1.00 95.19 87 LYS A CA 1
ATOM 632 C C . LYS A 1 87 ? 3.956 -5.797 -15.774 1.00 95.19 87 LYS A C 1
ATOM 634 O O . LYS A 1 87 ? 2.967 -6.155 -15.133 1.00 95.19 87 LYS A O 1
ATOM 639 N N . LEU A 1 88 ? 4.504 -4.592 -15.663 1.00 95.94 88 LEU A N 1
ATOM 640 C CA . LEU A 1 88 ? 4.055 -3.586 -14.715 1.00 95.94 88 LEU A CA 1
ATOM 641 C C . LEU A 1 88 ? 2.617 -3.138 -14.985 1.00 95.94 88 LEU A C 1
ATOM 643 O O . LEU A 1 88 ? 1.865 -2.968 -14.032 1.00 95.94 88 LEU A O 1
ATOM 647 N N . VAL A 1 89 ? 2.192 -3.055 -16.253 1.00 95.94 89 VAL A N 1
ATOM 648 C CA . VAL A 1 89 ? 0.778 -2.816 -16.613 1.00 95.94 89 VAL A CA 1
ATOM 649 C C . VAL A 1 89 ? -0.129 -3.877 -15.989 1.00 95.94 89 VAL A C 1
ATOM 651 O O . VAL A 1 89 ? -1.165 -3.547 -15.415 1.00 95.94 89 VAL A O 1
ATOM 654 N N . GLY A 1 90 ? 0.276 -5.148 -16.049 1.00 93.50 90 GLY A N 1
ATOM 655 C CA . GLY A 1 90 ? -0.471 -6.243 -15.434 1.00 93.50 90 GLY A CA 1
ATOM 656 C C . GLY A 1 90 ? -0.509 -6.160 -13.906 1.00 93.50 90 GLY A C 1
ATOM 657 O O . GLY A 1 90 ? -1.562 -6.371 -13.311 1.00 93.50 90 GLY A O 1
ATOM 658 N N . VAL A 1 91 ? 0.618 -5.846 -13.262 1.00 95.88 91 VAL A N 1
ATOM 659 C CA . VAL A 1 91 ? 0.693 -5.727 -11.794 1.00 95.88 91 VAL A CA 1
ATOM 660 C C . VAL A 1 91 ? -0.124 -4.537 -11.293 1.00 95.88 91 VAL A C 1
ATOM 662 O O . VAL A 1 91 ? -0.912 -4.694 -10.364 1.00 95.88 91 VAL A O 1
ATOM 665 N N . VAL A 1 92 ? 0.012 -3.372 -11.930 1.00 94.88 92 VAL A N 1
ATOM 666 C CA . VAL A 1 92 ? -0.758 -2.173 -11.578 1.00 94.88 92 VAL A CA 1
ATOM 667 C C . VAL A 1 92 ? -2.243 -2.422 -11.792 1.00 94.88 92 VAL A C 1
ATOM 669 O O . VAL A 1 92 ? -3.018 -2.124 -10.896 1.00 94.88 92 VAL A O 1
ATOM 672 N N . GLY A 1 93 ? -2.653 -3.057 -12.894 1.00 92.75 93 GLY A N 1
ATOM 673 C CA . GLY A 1 93 ? -4.058 -3.420 -13.104 1.00 92.75 93 GLY A CA 1
ATOM 674 C C . GLY A 1 93 ? -4.640 -4.278 -11.972 1.00 92.75 93 GLY A C 1
ATOM 675 O O . GLY A 1 93 ? -5.772 -4.052 -11.548 1.00 92.75 93 GLY A O 1
ATOM 676 N N . LYS A 1 94 ? -3.856 -5.214 -11.421 1.00 95.25 94 LYS A N 1
ATOM 677 C CA . LYS A 1 94 ? -4.275 -6.013 -10.257 1.00 95.25 94 LYS A CA 1
ATOM 678 C C . LYS A 1 94 ? -4.322 -5.198 -8.963 1.00 95.25 94 LYS A C 1
ATOM 680 O O . LYS A 1 94 ? -5.256 -5.365 -8.188 1.00 95.25 94 LYS A O 1
ATOM 685 N N . LEU A 1 95 ? -3.367 -4.288 -8.746 1.00 95.00 95 LEU A N 1
ATOM 686 C CA . LEU A 1 95 ? -3.412 -3.355 -7.614 1.00 95.00 95 LEU A CA 1
ATOM 687 C C . LEU A 1 95 ? -4.656 -2.462 -7.677 1.00 95.00 95 LEU A C 1
ATOM 689 O O . LEU A 1 95 ? -5.313 -2.266 -6.660 1.00 95.00 95 LEU A O 1
ATOM 693 N N . VAL A 1 96 ? -4.992 -1.946 -8.863 1.00 92.19 96 VAL A N 1
ATOM 694 C CA . VAL A 1 96 ? -6.205 -1.149 -9.085 1.00 92.19 96 VAL A CA 1
ATOM 695 C C . VAL A 1 96 ? -7.443 -1.956 -8.721 1.00 92.19 96 VAL A C 1
ATOM 697 O O . VAL A 1 96 ? -8.268 -1.480 -7.950 1.00 92.19 96 VAL A O 1
ATOM 700 N N . TYR A 1 97 ? -7.537 -3.195 -9.204 1.00 91.81 97 TYR A N 1
ATOM 701 C CA . TYR A 1 97 ? -8.637 -4.087 -8.855 1.00 91.81 97 TYR A CA 1
ATOM 702 C C . TYR A 1 97 ? -8.743 -4.314 -7.337 1.00 91.81 97 TYR A C 1
ATOM 704 O O . TYR A 1 97 ? -9.815 -4.139 -6.763 1.00 91.81 97 TYR A O 1
ATOM 712 N N . ALA A 1 98 ? -7.631 -4.618 -6.660 1.00 92.44 98 ALA A N 1
ATOM 713 C CA . ALA A 1 98 ? -7.619 -4.786 -5.205 1.00 92.44 98 ALA A CA 1
ATOM 714 C C . ALA A 1 98 ? -8.039 -3.498 -4.468 1.00 92.44 98 ALA A C 1
ATOM 716 O O . ALA A 1 98 ? -8.785 -3.552 -3.492 1.00 92.44 98 ALA A O 1
ATOM 717 N N . ALA A 1 99 ? -7.628 -2.329 -4.964 1.00 90.56 99 ALA A N 1
ATOM 718 C CA . ALA A 1 99 ? -8.020 -1.035 -4.414 1.00 90.56 99 ALA A CA 1
ATOM 719 C C . ALA A 1 99 ? -9.515 -0.726 -4.604 1.00 90.56 99 ALA A C 1
ATOM 721 O O . ALA A 1 99 ? -10.121 -0.077 -3.754 1.00 90.56 99 ALA A O 1
ATOM 722 N N . GLU A 1 100 ? -10.132 -1.190 -5.692 1.00 89.88 100 GLU A N 1
ATOM 723 C CA . GLU A 1 100 ? -11.575 -1.042 -5.924 1.00 89.88 100 GLU A CA 1
ATOM 724 C C . GLU A 1 100 ? -12.423 -1.911 -4.988 1.00 89.88 100 GLU A C 1
ATOM 726 O O . GLU A 1 100 ? -13.556 -1.539 -4.677 1.00 89.88 100 GLU A O 1
ATOM 731 N N . LEU A 1 101 ? -11.866 -3.025 -4.506 1.00 89.75 101 LEU A N 1
ATOM 732 C CA . LEU A 1 101 ? -12.502 -3.899 -3.520 1.00 89.75 101 LEU A CA 1
ATOM 733 C C . LEU A 1 101 ? -12.416 -3.357 -2.087 1.00 89.75 101 LEU A C 1
ATOM 735 O O . LEU A 1 101 ? -13.138 -3.842 -1.214 1.00 89.75 101 LEU A O 1
ATOM 739 N N . LEU A 1 102 ? -11.556 -2.364 -1.823 1.00 86.12 102 LEU A N 1
ATOM 740 C CA . LEU A 1 102 ? -11.402 -1.817 -0.479 1.00 86.12 102 LEU A CA 1
ATOM 741 C C . LEU A 1 102 ? -12.700 -1.156 0.005 1.00 86.12 102 LEU A C 1
ATOM 743 O O . LEU A 1 102 ? -13.231 -0.256 -0.662 1.00 86.12 102 LEU A O 1
ATOM 747 N N . PRO A 1 103 ? -13.178 -1.515 1.213 1.00 82.44 103 PRO A N 1
ATOM 748 C CA . PRO A 1 103 ? -14.249 -0.778 1.863 1.00 82.44 103 PRO A CA 1
ATOM 749 C C . PRO A 1 103 ? -13.888 0.707 2.001 1.00 82.44 103 PRO A C 1
ATOM 751 O O . PRO A 1 103 ? -12.724 1.084 2.157 1.00 82.44 103 PRO A O 1
ATOM 754 N N . ARG A 1 104 ? -14.895 1.581 1.948 1.00 76.06 104 ARG A N 1
ATOM 755 C CA . ARG A 1 104 ? -14.695 3.030 2.147 1.00 76.06 104 ARG A CA 1
ATOM 756 C C . ARG A 1 104 ? -14.768 3.446 3.614 1.00 76.06 104 ARG A C 1
ATOM 758 O O . ARG A 1 104 ? -14.249 4.501 3.978 1.00 76.06 104 ARG A O 1
ATOM 765 N N . ASP A 1 105 ? -15.341 2.582 4.445 1.00 70.56 105 ASP A N 1
ATOM 766 C CA . ASP A 1 105 ? -15.532 2.795 5.871 1.00 70.56 105 ASP A CA 1
ATOM 767 C C . ASP A 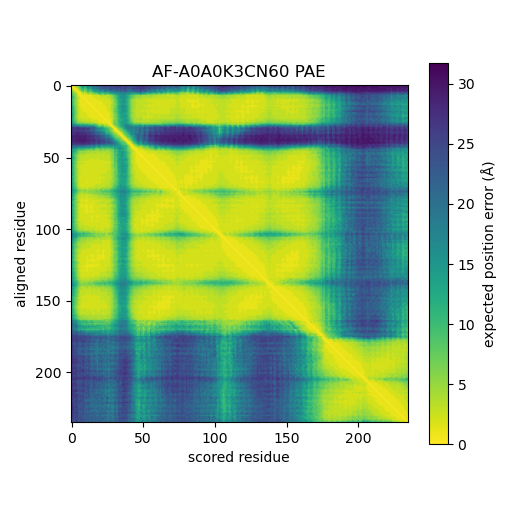1 105 ? -14.623 1.902 6.715 1.00 70.56 105 ASP A C 1
ATOM 769 O O . ASP A 1 105 ? -14.108 0.880 6.265 1.00 70.56 105 ASP A O 1
ATOM 773 N N . GLY A 1 106 ? -14.433 2.311 7.967 1.00 74.62 106 GLY A N 1
ATOM 774 C CA . GLY A 1 106 ? -13.508 1.677 8.899 1.00 74.62 106 GLY A CA 1
ATOM 775 C C . GLY A 1 106 ? -12.120 2.317 8.865 1.00 74.62 106 GLY A C 1
ATOM 776 O O . GLY A 1 106 ? -11.568 2.628 7.809 1.00 74.62 106 GLY A O 1
ATOM 777 N N . THR A 1 107 ? -11.547 2.528 10.051 1.00 76.38 107 THR A N 1
ATOM 778 C CA . THR A 1 107 ? -10.209 3.121 10.243 1.00 76.38 107 THR A CA 1
ATOM 779 C C . THR A 1 107 ? -9.153 2.395 9.425 1.00 76.38 107 THR A C 1
ATOM 781 O O . THR A 1 107 ? -8.288 3.004 8.800 1.00 76.38 107 THR A O 1
ATOM 784 N N . LEU A 1 108 ? -9.284 1.079 9.390 1.00 78.81 108 LEU A N 1
ATOM 785 C CA . LEU A 1 108 ? -8.396 0.204 8.679 1.00 78.81 108 LEU A CA 1
ATOM 786 C C . LEU A 1 108 ? -8.464 0.379 7.158 1.00 78.81 108 LEU A C 1
ATOM 788 O O . LEU A 1 108 ? -7.453 0.656 6.514 1.00 78.81 108 LEU A O 1
ATOM 792 N N . ALA A 1 109 ? -9.656 0.270 6.578 1.00 83.31 109 ALA A N 1
ATOM 793 C CA . ALA A 1 109 ? -9.803 0.416 5.139 1.00 83.31 109 ALA A CA 1
ATOM 794 C C . ALA A 1 109 ? -9.391 1.828 4.686 1.00 83.31 109 ALA A C 1
ATOM 796 O O . ALA A 1 109 ? -8.761 1.983 3.643 1.00 83.31 109 ALA A O 1
ATOM 797 N N . LYS A 1 110 ? -9.639 2.864 5.504 1.00 84.69 110 LYS A N 1
ATOM 798 C CA . LYS A 1 110 ? -9.104 4.221 5.279 1.00 84.69 110 LYS A CA 1
ATOM 799 C C . LYS A 1 110 ? -7.577 4.250 5.247 1.00 84.69 110 LYS A C 1
ATOM 801 O O . LYS A 1 110 ? -7.011 4.872 4.352 1.00 84.69 110 LYS A O 1
ATOM 806 N N . ARG A 1 111 ? -6.919 3.571 6.189 1.00 84.81 111 ARG A N 1
ATOM 807 C CA . ARG A 1 111 ? -5.456 3.490 6.247 1.00 84.81 111 ARG A CA 1
ATOM 808 C C . ARG A 1 111 ? -4.889 2.781 5.013 1.00 84.81 111 ARG A C 1
ATOM 810 O O . ARG A 1 111 ? -4.003 3.322 4.367 1.00 84.81 111 ARG A O 1
ATOM 817 N N . MET A 1 112 ? -5.473 1.657 4.604 1.00 88.62 112 MET A N 1
ATOM 818 C CA . MET A 1 112 ? -5.077 0.962 3.371 1.00 88.62 112 MET A CA 1
ATOM 819 C C . MET A 1 112 ? -5.298 1.815 2.117 1.00 88.62 112 MET A C 1
ATOM 821 O O . MET A 1 112 ? -4.422 1.895 1.261 1.00 88.62 112 MET A O 1
ATOM 825 N N . ASN A 1 113 ? -6.444 2.495 2.020 1.00 89.88 113 ASN A N 1
ATOM 826 C CA . ASN A 1 113 ? -6.729 3.423 0.926 1.00 89.88 113 ASN A CA 1
ATOM 827 C C . ASN A 1 113 ? -5.695 4.558 0.856 1.00 89.88 113 ASN A C 1
ATOM 829 O O . ASN A 1 113 ? -5.343 4.987 -0.241 1.00 89.88 113 ASN A O 1
ATOM 833 N N . TRP A 1 114 ? -5.214 5.049 2.002 1.00 90.94 114 TRP A N 1
ATOM 834 C CA . TRP A 1 114 ? -4.140 6.041 2.065 1.00 90.94 114 TRP A CA 1
ATOM 835 C C . TRP A 1 114 ? -2.813 5.468 1.558 1.00 90.94 114 TRP A C 1
ATOM 837 O O . TRP A 1 114 ? -2.183 6.062 0.690 1.00 90.94 114 TRP A O 1
ATOM 847 N N . THR A 1 115 ? -2.435 4.272 2.008 1.00 92.00 115 THR A N 1
ATOM 848 C CA . THR A 1 115 ? -1.211 3.592 1.562 1.00 92.00 115 THR A CA 1
ATOM 849 C C . THR A 1 115 ? -1.199 3.330 0.060 1.00 92.00 115 THR A C 1
ATOM 851 O O . THR A 1 115 ? -0.182 3.548 -0.599 1.00 92.00 115 THR A O 1
ATOM 854 N N . VAL A 1 116 ? -2.328 2.899 -0.510 1.00 94.38 116 VAL A N 1
ATOM 855 C CA . VAL A 1 116 ? -2.459 2.730 -1.963 1.00 94.38 116 VAL A CA 1
ATOM 856 C C . VAL A 1 116 ? -2.299 4.075 -2.674 1.00 94.38 116 VAL A C 1
ATOM 858 O O . VAL A 1 116 ? -1.600 4.138 -3.683 1.00 94.38 116 VAL A O 1
ATOM 861 N N . GLN A 1 117 ? -2.884 5.157 -2.150 1.00 94.50 117 GLN A N 1
ATOM 862 C CA . GLN A 1 117 ? -2.721 6.495 -2.729 1.00 94.50 117 GLN A CA 1
ATOM 863 C C . GLN A 1 117 ? -1.262 6.954 -2.721 1.00 94.50 117 GLN A C 1
ATOM 865 O O . GLN A 1 117 ? -0.741 7.288 -3.783 1.00 94.50 117 GLN A O 1
ATOM 870 N N . GLU A 1 118 ? -0.587 6.908 -1.570 1.00 95.00 118 GLU A N 1
ATOM 871 C CA . GLU A 1 118 ? 0.829 7.288 -1.463 1.00 95.00 118 GLU A CA 1
ATOM 872 C C . GLU A 1 118 ? 1.711 6.456 -2.403 1.00 95.00 118 GLU A C 1
ATOM 874 O O . GLU A 1 118 ? 2.617 6.983 -3.051 1.00 95.00 118 GLU A O 1
ATOM 879 N N . SER A 1 119 ? 1.416 5.159 -2.524 1.00 95.81 119 SER A N 1
ATOM 880 C CA . SER A 1 119 ? 2.151 4.252 -3.410 1.00 95.81 119 SER A CA 1
ATOM 881 C C . SER A 1 119 ? 1.967 4.613 -4.882 1.00 95.81 119 SER A C 1
ATOM 883 O O . SER A 1 119 ? 2.941 4.651 -5.636 1.00 95.81 119 SER A O 1
ATOM 885 N N . LEU A 1 120 ? 0.729 4.895 -5.299 1.00 95.81 120 LEU A N 1
ATOM 886 C CA . LEU A 1 120 ? 0.420 5.293 -6.672 1.00 95.81 120 LEU A CA 1
ATOM 887 C C . LEU A 1 120 ? 1.027 6.662 -7.006 1.00 95.81 120 LEU A C 1
ATOM 889 O O . LEU A 1 120 ? 1.591 6.814 -8.085 1.00 95.81 120 LEU A O 1
ATOM 893 N N . GLU A 1 121 ? 0.990 7.629 -6.087 1.00 96.19 121 GLU A N 1
ATOM 894 C CA . GLU A 1 121 ? 1.605 8.951 -6.280 1.00 96.19 121 GLU A CA 1
ATOM 895 C C . GLU A 1 121 ? 3.136 8.844 -6.408 1.00 96.19 121 GLU A C 1
ATOM 897 O O . GLU A 1 121 ? 3.725 9.373 -7.357 1.00 96.19 121 GLU A O 1
ATOM 902 N N . ALA A 1 122 ? 3.794 8.082 -5.525 1.00 96.88 122 ALA A N 1
ATOM 903 C CA . ALA A 1 122 ? 5.228 7.805 -5.631 1.00 96.88 122 ALA A CA 1
ATOM 904 C C . ALA A 1 122 ? 5.579 7.121 -6.964 1.00 96.88 122 ALA A C 1
ATOM 906 O O . ALA A 1 122 ? 6.577 7.459 -7.609 1.00 96.88 122 ALA A O 1
ATOM 907 N N . PHE A 1 123 ? 4.738 6.183 -7.401 1.00 96.81 123 PHE A N 1
ATOM 908 C CA . PHE A 1 123 ? 4.929 5.473 -8.656 1.00 96.81 123 PHE A CA 1
ATOM 909 C C . PHE A 1 123 ? 4.746 6.382 -9.885 1.00 96.81 123 PHE A C 1
ATOM 911 O O . PHE A 1 123 ? 5.554 6.305 -10.809 1.00 96.81 123 PHE A O 1
ATOM 918 N N . GLN A 1 124 ? 3.788 7.313 -9.885 1.00 95.94 124 GLN A N 1
ATOM 919 C CA . GLN A 1 124 ? 3.644 8.311 -10.959 1.00 95.94 124 GLN A CA 1
ATOM 920 C C . GLN A 1 124 ? 4.869 9.222 -11.084 1.00 95.94 124 GLN A C 1
ATOM 922 O O . GLN A 1 124 ? 5.351 9.483 -12.191 1.00 95.94 124 GLN A O 1
ATOM 927 N N . HIS A 1 125 ? 5.436 9.659 -9.956 1.00 96.06 125 HIS A N 1
ATOM 928 C CA . HIS A 1 125 ? 6.692 10.413 -9.969 1.00 96.06 125 HIS A CA 1
ATOM 929 C C . HIS A 1 125 ? 7.846 9.602 -10.575 1.00 96.06 125 HIS A C 1
ATOM 931 O O . HIS A 1 125 ? 8.654 10.139 -11.344 1.00 96.06 125 HIS A O 1
ATOM 937 N N . PHE A 1 126 ? 7.905 8.300 -10.290 1.00 97.88 126 PHE A N 1
ATOM 938 C CA . PHE A 1 126 ? 8.873 7.403 -10.914 1.00 97.88 126 PHE A CA 1
ATOM 939 C C . PHE A 1 126 ? 8.643 7.259 -12.427 1.00 97.88 126 PHE A C 1
ATOM 941 O O . PHE A 1 126 ? 9.594 7.414 -13.193 1.00 97.88 126 PHE A O 1
ATOM 948 N N . LEU A 1 127 ? 7.399 7.069 -12.882 1.00 96.81 127 LEU A N 1
ATOM 949 C CA . LEU A 1 127 ? 7.050 7.016 -14.311 1.00 96.81 127 LEU A CA 1
ATOM 950 C C . LEU A 1 127 ? 7.487 8.280 -15.065 1.00 96.81 127 LEU A C 1
ATOM 952 O O . LEU A 1 127 ? 8.124 8.191 -16.115 1.00 96.81 127 LEU A O 1
ATOM 956 N N . S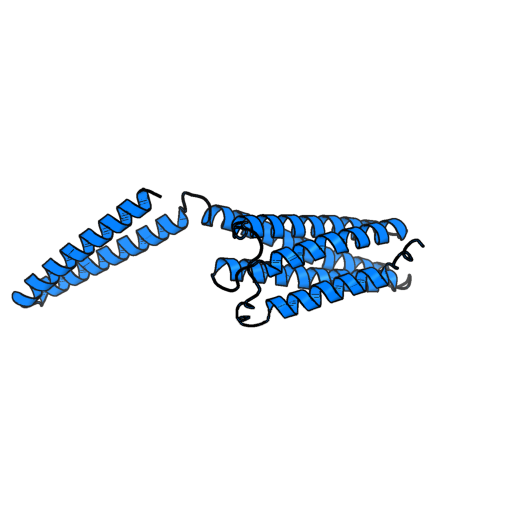ER A 1 128 ? 7.229 9.457 -14.496 1.00 95.44 128 SER A N 1
ATOM 957 C CA . SER A 1 128 ? 7.688 10.738 -15.052 1.00 95.44 128 SER A CA 1
ATOM 958 C C . SER A 1 128 ? 9.223 10.833 -15.128 1.00 95.44 128 SER A C 1
ATOM 960 O O . SER A 1 128 ? 9.796 11.333 -16.107 1.00 95.44 128 SER A O 1
ATOM 962 N N . SER A 1 129 ? 9.919 10.275 -14.131 1.00 95.69 129 SER A N 1
ATOM 963 C CA . SER A 1 129 ? 11.386 10.216 -14.107 1.00 95.69 129 SER A CA 1
ATOM 964 C C . SER A 1 129 ? 11.962 9.287 -15.184 1.00 95.69 129 SER A C 1
ATOM 966 O O . SER A 1 129 ? 13.041 9.567 -15.716 1.00 95.69 129 SER A O 1
ATOM 968 N N . ILE A 1 130 ? 11.253 8.207 -15.546 1.00 95.75 130 ILE A N 1
ATOM 969 C CA . ILE A 1 130 ? 11.631 7.331 -16.670 1.00 95.75 130 ILE A CA 1
ATOM 970 C C . ILE A 1 130 ? 11.622 8.133 -17.970 1.00 95.75 130 ILE A C 1
ATOM 972 O O . ILE A 1 130 ? 12.644 8.179 -18.656 1.00 95.75 130 ILE A O 1
ATOM 976 N N . SER A 1 131 ? 10.510 8.809 -18.277 1.00 93.81 131 SER A N 1
ATOM 977 C CA . SER A 1 131 ? 10.375 9.630 -19.489 1.00 93.81 131 SER A CA 1
ATOM 978 C C . SER A 1 131 ? 11.462 10.701 -19.565 1.00 93.81 131 SER A C 1
ATOM 980 O O . SER A 1 131 ? 12.112 10.869 -20.596 1.00 93.81 131 SER A O 1
ATOM 98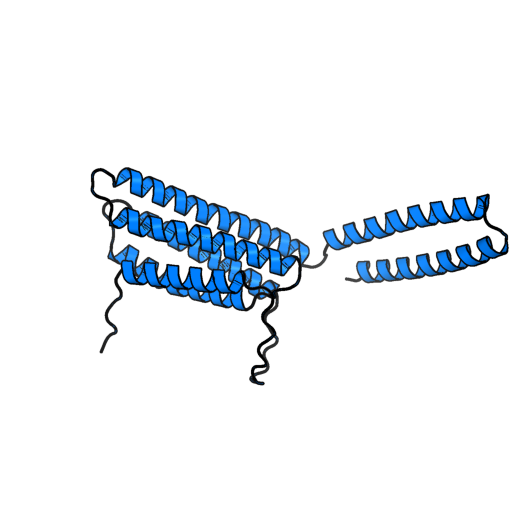2 N N . SER A 1 132 ? 11.732 11.369 -18.440 1.00 92.19 132 SER A N 1
ATOM 983 C CA . SER A 1 132 ? 12.796 12.375 -18.335 1.00 92.19 132 SER A CA 1
ATOM 984 C C . SER A 1 132 ? 14.188 11.787 -18.584 1.00 92.19 132 SER A C 1
ATOM 986 O O . SER A 1 132 ? 15.024 12.428 -19.215 1.00 92.19 132 SER A O 1
ATOM 988 N N . THR A 1 133 ? 14.441 10.559 -18.126 1.00 93.94 133 THR A N 1
ATOM 989 C CA . THR A 1 133 ? 15.717 9.857 -18.345 1.00 93.94 133 THR A CA 1
ATOM 990 C C . THR A 1 133 ? 15.894 9.437 -19.800 1.00 93.94 133 THR A C 1
ATOM 992 O O . THR A 1 133 ? 16.991 9.573 -20.337 1.00 93.94 133 THR A O 1
ATOM 995 N N . LEU A 1 134 ? 14.831 8.960 -20.451 1.00 91.88 134 LEU A N 1
ATOM 996 C CA . LEU A 1 134 ? 14.857 8.570 -21.864 1.00 91.88 134 LEU A CA 1
ATOM 997 C C . LEU A 1 134 ? 15.042 9.771 -22.801 1.00 91.88 134 LEU A C 1
ATOM 999 O O . LEU A 1 134 ? 15.722 9.652 -23.817 1.00 91.88 134 LEU A O 1
ATOM 1003 N N . ALA A 1 135 ? 14.470 10.925 -22.448 1.00 91.94 135 ALA A N 1
ATOM 1004 C CA . ALA A 1 135 ? 14.584 12.161 -23.220 1.00 91.94 135 ALA A CA 1
ATOM 1005 C C . ALA A 1 135 ? 15.870 12.963 -22.930 1.00 91.94 135 ALA A C 1
ATOM 1007 O O . ALA A 1 135 ? 16.156 13.938 -23.628 1.00 91.94 135 ALA A O 1
ATOM 1008 N N . ALA A 1 136 ? 16.636 12.599 -21.895 1.00 90.69 136 ALA A N 1
ATOM 1009 C CA . ALA A 1 136 ? 17.776 13.389 -21.446 1.00 90.69 136 ALA A CA 1
ATOM 1010 C C . ALA A 1 136 ? 18.932 13.370 -22.465 1.00 90.69 136 ALA A C 1
ATOM 1012 O O . ALA A 1 136 ? 19.435 12.296 -22.809 1.00 90.69 136 ALA A O 1
ATOM 1013 N N . PRO A 1 137 ? 19.443 14.539 -22.899 1.00 89.62 137 PRO A N 1
ATOM 1014 C CA . PRO A 1 137 ? 20.682 14.594 -23.663 1.00 89.62 137 PRO A CA 1
ATOM 1015 C C . PRO A 1 137 ? 21.872 14.120 -22.818 1.00 89.62 137 PRO A C 1
ATOM 1017 O O . PRO A 1 137 ? 21.863 14.185 -21.586 1.00 89.62 137 PRO A O 1
ATOM 1020 N N . SER A 1 138 ? 22.960 13.714 -23.478 1.00 87.69 138 SER A N 1
ATOM 1021 C CA . SER A 1 138 ? 24.167 13.195 -22.813 1.00 87.69 138 SER A CA 1
ATOM 1022 C C . SER A 1 138 ? 24.748 14.138 -21.749 1.00 87.69 138 SER A C 1
ATOM 1024 O O . SER A 1 138 ? 25.333 13.673 -20.774 1.00 87.69 138 SER A O 1
ATOM 1026 N N . SER A 1 139 ? 24.567 15.455 -21.902 1.00 88.19 139 SER A N 1
ATOM 1027 C CA . SER A 1 139 ? 25.020 16.477 -20.948 1.00 88.19 139 SER A CA 1
ATOM 1028 C C . SER A 1 139 ? 24.249 16.478 -19.622 1.00 88.19 139 SER A C 1
ATOM 1030 O O . SER A 1 139 ? 24.804 16.892 -18.607 1.00 88.19 139 SER A O 1
ATOM 1032 N N . SER A 1 140 ? 23.002 15.997 -19.603 1.00 90.69 140 SER A N 1
ATOM 1033 C CA . SER A 1 140 ? 22.149 15.928 -18.407 1.00 90.69 140 SER A CA 1
ATOM 1034 C C . SER A 1 140 ? 21.786 14.499 -17.994 1.00 90.69 140 SER A C 1
ATOM 1036 O O . SER A 1 140 ? 21.101 14.314 -16.988 1.00 90.69 140 SER A O 1
ATOM 1038 N N . ALA A 1 141 ? 22.281 13.482 -18.709 1.00 89.75 141 ALA A N 1
ATOM 1039 C CA . ALA A 1 141 ? 21.984 12.069 -18.464 1.00 89.75 141 ALA A CA 1
ATOM 1040 C C . ALA A 1 141 ? 22.266 11.630 -17.017 1.00 89.75 141 ALA A C 1
ATOM 1042 O O . ALA A 1 141 ? 21.478 10.897 -16.426 1.00 89.75 141 ALA A O 1
ATOM 1043 N N . LYS A 1 142 ? 23.357 12.122 -16.411 1.00 91.88 142 LYS A N 1
ATOM 1044 C CA . LYS A 1 142 ? 23.673 11.841 -15.002 1.00 91.88 142 LYS A CA 1
ATOM 1045 C C . LYS A 1 142 ? 22.615 12.412 -14.055 1.00 91.88 142 LYS A C 1
ATOM 1047 O O . LYS A 1 142 ? 22.128 11.698 -13.191 1.00 91.88 142 LYS A O 1
ATOM 1052 N N . SER A 1 143 ? 22.230 13.672 -14.251 1.00 93.00 143 SER A N 1
ATOM 1053 C CA . SER A 1 143 ? 21.227 14.331 -13.408 1.00 93.00 143 SER A CA 1
ATOM 1054 C C . SER A 1 143 ? 19.860 13.658 -13.528 1.00 93.00 143 SER A C 1
ATOM 1056 O O . SER A 1 143 ? 19.190 13.462 -12.519 1.00 93.00 143 SER A O 1
ATOM 1058 N N . ALA A 1 144 ? 19.456 13.280 -14.745 1.00 93.94 144 ALA A N 1
ATOM 1059 C CA . ALA A 1 144 ? 18.203 12.562 -14.968 1.00 93.94 144 ALA A CA 1
ATOM 1060 C C . ALA A 1 144 ? 18.228 11.176 -14.306 1.00 93.94 144 ALA A C 1
ATOM 1062 O O . ALA A 1 144 ? 17.260 10.761 -13.673 1.00 93.94 144 ALA A O 1
ATOM 1063 N N . ARG A 1 145 ? 19.378 10.492 -14.365 1.00 93.94 145 ARG A N 1
ATOM 1064 C CA . ARG A 1 145 ? 19.577 9.212 -13.688 1.00 93.94 145 ARG A CA 1
ATOM 1065 C C . ARG A 1 145 ? 19.507 9.331 -12.164 1.00 93.94 145 ARG A C 1
ATOM 1067 O O . ARG A 1 145 ? 18.915 8.463 -11.527 1.00 93.94 145 ARG A O 1
ATOM 1074 N N . ASP A 1 146 ? 20.088 10.380 -11.592 1.00 95.12 146 ASP A N 1
ATOM 1075 C CA . ASP A 1 146 ? 20.026 10.639 -10.151 1.00 95.12 146 ASP A CA 1
ATOM 1076 C C . ASP A 1 146 ? 18.580 10.927 -9.700 1.00 95.12 146 ASP A C 1
ATOM 1078 O O . ASP A 1 146 ? 18.165 10.456 -8.642 1.00 95.12 146 ASP A O 1
ATOM 1082 N N . GLU A 1 147 ? 17.787 11.635 -10.516 1.00 95.88 147 GLU A N 1
ATOM 1083 C CA . GLU A 1 147 ? 16.348 11.843 -10.276 1.00 95.88 147 GLU A CA 1
ATOM 1084 C C . GLU A 1 147 ? 15.551 10.539 -10.330 1.00 95.88 147 GLU A C 1
ATOM 1086 O O . GLU A 1 147 ? 14.789 10.244 -9.413 1.00 95.88 147 GLU A O 1
ATOM 1091 N N . LEU A 1 148 ? 15.795 9.702 -11.338 1.00 97.06 148 LEU A N 1
ATOM 1092 C CA . LEU A 1 148 ? 15.181 8.380 -11.446 1.00 97.06 148 LEU A CA 1
ATOM 1093 C C . LEU A 1 148 ? 15.470 7.491 -10.228 1.00 97.06 148 LEU A C 1
ATOM 1095 O O . LEU A 1 148 ? 14.593 6.773 -9.756 1.00 97.06 148 LEU A O 1
ATOM 1099 N N . LEU A 1 149 ? 16.699 7.520 -9.706 1.00 97.19 149 LEU A N 1
ATOM 1100 C CA . LEU A 1 149 ? 17.055 6.755 -8.507 1.00 97.19 149 LEU A CA 1
ATOM 1101 C C . LEU A 1 149 ? 16.421 7.336 -7.239 1.00 97.19 149 LEU A C 1
ATOM 1103 O O . LEU A 1 149 ? 16.059 6.583 -6.335 1.00 97.19 149 LEU A O 1
ATOM 1107 N N . ARG A 1 150 ? 16.267 8.662 -7.169 1.00 97.44 150 ARG A N 1
ATOM 1108 C CA . ARG A 1 150 ? 15.562 9.332 -6.072 1.00 97.44 150 ARG A CA 1
ATOM 1109 C C . ARG A 1 150 ? 14.088 8.941 -6.053 1.00 97.44 150 ARG A C 1
ATOM 1111 O O . ARG A 1 150 ? 13.600 8.546 -4.998 1.00 97.44 150 ARG A O 1
ATOM 1118 N N . SER A 1 151 ? 13.405 8.984 -7.196 1.00 97.25 151 SER A N 1
ATOM 1119 C CA . SER A 1 151 ? 12.002 8.570 -7.289 1.00 97.25 151 SER A CA 1
ATOM 1120 C C . SER A 1 151 ? 11.820 7.066 -7.060 1.00 97.25 151 SER A C 1
ATOM 1122 O O . SER A 1 151 ? 10.898 6.681 -6.345 1.00 97.25 151 SER A O 1
ATOM 1124 N N . ALA A 1 152 ? 12.743 6.217 -7.533 1.00 97.44 152 ALA A N 1
ATOM 1125 C CA . ALA A 1 152 ? 12.756 4.789 -7.190 1.00 97.44 152 ALA A CA 1
ATOM 1126 C C . ALA A 1 152 ? 12.857 4.563 -5.674 1.00 97.44 152 ALA A C 1
ATOM 1128 O O . ALA A 1 152 ? 12.099 3.774 -5.112 1.00 97.44 152 ALA A O 1
ATOM 1129 N N . LYS A 1 153 ? 13.745 5.304 -4.994 1.00 97.38 153 LYS A N 1
ATOM 1130 C CA . LYS A 1 153 ? 13.895 5.243 -3.535 1.00 97.38 153 LYS A CA 1
ATOM 1131 C C . LYS A 1 153 ? 12.618 5.643 -2.802 1.00 97.38 153 LYS A C 1
ATOM 1133 O O . LYS A 1 153 ? 12.293 5.027 -1.790 1.00 97.38 153 LYS A O 1
ATOM 1138 N N . THR A 1 154 ? 11.896 6.642 -3.303 1.00 97.31 154 THR A N 1
ATOM 1139 C CA . THR A 1 154 ? 10.589 7.017 -2.753 1.00 97.31 154 THR A CA 1
ATOM 1140 C C . THR A 1 154 ? 9.595 5.865 -2.873 1.00 97.31 154 THR A C 1
ATOM 1142 O O . THR A 1 154 ? 8.948 5.541 -1.882 1.00 97.31 154 THR A O 1
ATOM 1145 N N . VAL A 1 155 ? 9.521 5.196 -4.032 1.00 97.25 155 VAL A N 1
ATOM 1146 C CA . VAL A 1 155 ? 8.643 4.024 -4.200 1.00 97.25 155 VAL A CA 1
ATOM 1147 C C . VAL A 1 155 ? 9.015 2.914 -3.219 1.00 97.25 155 VAL A C 1
ATOM 1149 O O . VAL A 1 155 ? 8.139 2.427 -2.513 1.00 97.25 155 VAL A O 1
ATOM 1152 N N . TRP A 1 156 ? 10.297 2.548 -3.117 1.00 97.31 156 TRP A N 1
ATOM 1153 C CA . TRP A 1 156 ? 10.745 1.526 -2.161 1.00 97.31 156 TRP A CA 1
ATOM 1154 C C . TRP A 1 156 ? 10.366 1.881 -0.727 1.00 97.31 156 TRP A C 1
ATOM 1156 O O . TRP A 1 156 ? 9.751 1.072 -0.049 1.00 97.31 156 TRP A O 1
ATOM 1166 N N . SER A 1 157 ? 10.623 3.121 -0.302 1.00 96.38 157 SER A N 1
ATOM 1167 C CA . SER A 1 157 ? 10.295 3.558 1.056 1.00 96.38 157 SER A CA 1
ATOM 1168 C C . SER A 1 157 ? 8.799 3.505 1.361 1.00 96.38 157 SER A C 1
ATOM 1170 O O . SER A 1 157 ? 8.434 3.214 2.497 1.00 96.38 157 SER A O 1
ATOM 1172 N N . VAL A 1 158 ? 7.934 3.820 0.394 1.00 95.38 158 VAL A N 1
ATOM 1173 C CA . VAL A 1 158 ? 6.482 3.723 0.595 1.00 95.38 158 VAL A CA 1
ATOM 1174 C C . VAL A 1 158 ? 6.040 2.260 0.656 1.00 95.38 158 VAL A C 1
ATOM 1176 O O . VAL A 1 158 ? 5.210 1.919 1.493 1.00 95.38 158 VAL A O 1
ATOM 1179 N N . VAL A 1 159 ? 6.622 1.384 -0.167 1.00 94.12 159 VAL A N 1
ATOM 1180 C CA . VAL A 1 159 ? 6.330 -0.059 -0.133 1.00 94.12 159 VAL A CA 1
ATOM 1181 C C . VAL A 1 159 ? 6.808 -0.703 1.173 1.00 94.12 159 VAL A C 1
ATOM 1183 O O . VAL A 1 159 ? 6.069 -1.497 1.747 1.00 94.12 159 VAL A O 1
ATOM 1186 N N . ASP A 1 160 ? 7.983 -0.327 1.680 1.00 92.94 160 ASP A N 1
ATOM 1187 C CA . ASP A 1 160 ? 8.499 -0.821 2.963 1.00 92.94 160 ASP A CA 1
ATOM 1188 C C . ASP A 1 160 ? 7.561 -0.420 4.115 1.00 92.94 160 ASP A C 1
ATOM 1190 O O . ASP A 1 160 ? 7.127 -1.269 4.890 1.00 92.94 160 ASP A O 1
ATOM 1194 N N . LYS A 1 161 ? 7.133 0.851 4.157 1.00 90.06 161 LYS A N 1
ATOM 1195 C CA . LYS A 1 161 ? 6.133 1.330 5.130 1.00 90.06 161 LYS A CA 1
ATOM 1196 C C . LYS A 1 161 ? 4.790 0.616 4.999 1.00 90.06 161 LYS A C 1
ATOM 1198 O O . LYS A 1 161 ? 4.122 0.366 5.997 1.00 90.06 161 LYS A O 1
ATOM 1203 N N . ALA A 1 162 ? 4.366 0.318 3.770 1.00 90.44 162 ALA A N 1
ATOM 1204 C CA . ALA A 1 162 ? 3.138 -0.429 3.529 1.00 90.44 162 ALA A CA 1
ATOM 1205 C C . ALA A 1 162 ? 3.222 -1.834 4.133 1.00 90.44 162 ALA A C 1
ATOM 1207 O O . ALA A 1 162 ? 2.232 -2.313 4.679 1.00 90.44 162 ALA A O 1
ATOM 1208 N N . GLN A 1 163 ? 4.391 -2.472 4.054 1.00 89.06 163 GLN A N 1
ATOM 1209 C CA . GLN A 1 163 ? 4.629 -3.788 4.630 1.00 89.06 163 GLN A CA 1
ATOM 1210 C C . GLN A 1 163 ? 4.653 -3.753 6.160 1.00 89.06 163 GLN A C 1
ATOM 1212 O O . GLN A 1 163 ? 3.934 -4.539 6.764 1.00 89.06 163 GLN A O 1
ATOM 1217 N N . GLU A 1 164 ? 5.378 -2.810 6.769 1.00 84.25 164 GLU A N 1
ATOM 1218 C CA . GLU A 1 164 ? 5.376 -2.613 8.232 1.00 84.25 164 GLU A CA 1
ATOM 1219 C C . GLU A 1 164 ? 3.946 -2.421 8.756 1.00 84.25 164 GLU A C 1
ATOM 1221 O O . GLU A 1 164 ? 3.498 -3.111 9.665 1.00 84.25 164 GLU A O 1
ATOM 1226 N N . MET A 1 165 ? 3.172 -1.565 8.087 1.00 79.25 165 MET A N 1
ATOM 1227 C CA . MET A 1 165 ? 1.760 -1.372 8.406 1.00 79.25 165 MET A CA 1
ATOM 1228 C C . MET A 1 165 ? 0.925 -2.641 8.181 1.00 79.25 165 MET A C 1
ATOM 1230 O O . MET A 1 165 ? -0.060 -2.862 8.879 1.00 79.25 165 MET A O 1
ATOM 1234 N N . GLY A 1 166 ? 1.265 -3.446 7.176 1.00 76.62 166 GLY A N 1
ATOM 1235 C CA . GLY A 1 166 ? 0.637 -4.733 6.904 1.00 76.62 166 GLY A CA 1
ATOM 1236 C C . GLY A 1 166 ? 0.824 -5.733 8.041 1.00 76.62 166 GLY A C 1
ATOM 1237 O O . GLY A 1 166 ? -0.130 -6.437 8.376 1.00 76.62 166 GLY A O 1
ATOM 1238 N N . ASP A 1 167 ? 2.012 -5.738 8.642 1.00 75.81 167 ASP A N 1
ATOM 1239 C CA . ASP A 1 167 ? 2.377 -6.585 9.775 1.00 75.81 167 ASP A CA 1
ATOM 1240 C C . ASP A 1 167 ? 1.680 -6.111 11.063 1.00 75.81 167 ASP A C 1
ATOM 1242 O O . ASP A 1 167 ? 1.012 -6.914 11.716 1.00 75.81 167 ASP A O 1
ATOM 1246 N N . ASP A 1 168 ? 1.700 -4.802 11.358 1.00 72.69 168 ASP A N 1
ATOM 1247 C CA . ASP A 1 168 ? 0.936 -4.198 12.471 1.00 72.69 168 ASP A CA 1
ATOM 1248 C C . ASP A 1 168 ? -0.557 -4.524 12.353 1.00 72.69 168 ASP A C 1
ATOM 1250 O O . ASP A 1 168 ? -1.273 -4.815 13.311 1.00 72.69 168 ASP A O 1
ATOM 1254 N N . LEU A 1 169 ? -1.049 -4.491 11.121 1.00 68.94 169 LEU A N 1
ATOM 1255 C CA . LEU A 1 169 ? -2.425 -4.794 10.819 1.00 68.94 169 LEU A CA 1
ATOM 1256 C C . LEU A 1 169 ? -2.749 -6.285 10.926 1.00 68.94 169 LEU A C 1
ATOM 1258 O O . LEU A 1 169 ? -3.868 -6.650 11.277 1.00 68.94 169 LEU A O 1
ATOM 1262 N N . ALA A 1 170 ? -1.817 -7.163 10.571 1.00 69.88 170 ALA A N 1
ATOM 1263 C CA . ALA A 1 170 ? -1.974 -8.589 10.818 1.00 69.88 170 ALA A CA 1
ATOM 1264 C C . ALA A 1 170 ? -2.087 -8.852 12.313 1.00 69.88 170 ALA A C 1
ATOM 1266 O O . ALA A 1 170 ? -3.052 -9.496 12.711 1.00 69.88 170 ALA A O 1
ATOM 1267 N N . ALA A 1 171 ? -1.229 -8.234 13.122 1.00 67.12 171 ALA A N 1
ATOM 1268 C CA . ALA A 1 171 ? -1.325 -8.302 14.575 1.00 67.12 171 ALA A CA 1
ATOM 1269 C C . ALA A 1 171 ? -2.673 -7.770 15.105 1.00 67.12 171 ALA A C 1
ATOM 1271 O O . ALA A 1 171 ? -3.279 -8.385 15.975 1.00 67.12 171 ALA A O 1
ATOM 1272 N N . ALA A 1 172 ? -3.202 -6.682 14.535 1.00 64.62 172 ALA A N 1
ATOM 1273 C CA . ALA A 1 172 ? -4.496 -6.129 14.947 1.00 64.62 172 ALA A CA 1
ATOM 1274 C C . ALA A 1 172 ? -5.723 -6.947 14.484 1.00 64.62 172 ALA A C 1
ATOM 1276 O O . ALA A 1 172 ? -6.817 -6.778 15.027 1.00 64.62 172 ALA A O 1
ATOM 1277 N N . LEU A 1 173 ? -5.588 -7.786 13.449 1.00 63.78 173 LEU A N 1
ATOM 1278 C CA . LEU A 1 173 ? -6.688 -8.578 12.880 1.00 63.78 173 LEU A CA 1
ATOM 1279 C C . LEU A 1 173 ? -6.661 -10.054 13.292 1.00 63.78 173 LEU A C 1
ATOM 1281 O O . LEU A 1 173 ? -7.718 -10.689 13.284 1.00 63.78 173 LEU A O 1
ATOM 1285 N N . GLU A 1 174 ? -5.493 -10.606 13.618 1.00 65.94 174 GLU A N 1
ATOM 1286 C CA . GLU A 1 174 ? -5.328 -12.004 14.014 1.00 65.94 174 GLU A CA 1
ATOM 1287 C C . GLU A 1 174 ? -5.585 -12.188 15.520 1.00 65.94 174 GLU A C 1
ATOM 1289 O O . GLU A 1 174 ? -5.132 -11.382 16.330 1.00 65.94 174 GLU A O 1
ATOM 1294 N N . PRO A 1 175 ? -6.330 -13.228 15.932 1.00 62.88 175 PRO A N 1
ATOM 1295 C CA . PRO A 1 175 ? -6.463 -13.563 17.344 1.00 62.88 175 PRO A CA 1
ATOM 1296 C C . PRO A 1 175 ? -5.128 -14.024 17.963 1.00 62.88 175 PRO A C 1
ATOM 1298 O O . PRO A 1 175 ? -4.390 -14.767 17.307 1.00 62.88 175 PRO A O 1
ATOM 1301 N N . PRO A 1 176 ? -4.867 -13.711 19.245 1.00 60.31 176 PRO A N 1
ATOM 1302 C CA . PRO A 1 176 ? -5.640 -12.811 20.101 1.00 60.31 176 PRO A CA 1
ATOM 1303 C C . PRO A 1 176 ? -5.327 -11.345 19.762 1.00 60.31 176 PRO A C 1
ATOM 1305 O O . PRO A 1 176 ? -4.173 -10.963 19.607 1.00 60.31 176 PRO A O 1
ATOM 1308 N N . GLN A 1 177 ? -6.364 -10.512 19.650 1.00 69.81 177 GLN A N 1
ATOM 1309 C CA . GLN A 1 177 ? -6.218 -9.074 19.400 1.00 69.81 177 GLN A CA 1
ATOM 1310 C C . GLN A 1 177 ? -5.751 -8.388 20.691 1.00 69.81 177 GLN A C 1
ATOM 1312 O O . GLN A 1 177 ? -6.537 -7.720 21.366 1.00 69.81 177 GLN A O 1
ATOM 1317 N N . ASP A 1 178 ? -4.491 -8.603 21.068 1.00 67.12 178 ASP A N 1
ATOM 1318 C CA . ASP A 1 178 ? -3.931 -8.202 22.363 1.00 67.12 178 ASP A CA 1
ATOM 1319 C C . ASP A 1 178 ? -4.066 -6.691 22.612 1.00 67.12 178 ASP A C 1
ATOM 1321 O O . ASP A 1 178 ? -4.384 -6.282 23.724 1.00 67.12 178 ASP A O 1
ATOM 1325 N N . GLU A 1 179 ? -3.961 -5.862 21.569 1.00 64.12 179 GLU A N 1
ATOM 1326 C CA . GLU A 1 179 ? -4.194 -4.412 21.669 1.00 64.12 179 GLU A CA 1
ATOM 1327 C C . GLU A 1 179 ? -5.660 -4.062 21.970 1.00 64.12 179 GLU A C 1
ATOM 1329 O O . GLU A 1 179 ? -5.944 -3.169 22.768 1.00 64.12 179 GLU A O 1
ATOM 1334 N N . LEU A 1 180 ? -6.621 -4.769 21.356 1.00 71.62 180 LEU A N 1
ATOM 1335 C CA . LEU A 1 180 ? -8.040 -4.600 21.684 1.00 71.62 180 LEU A CA 1
ATOM 1336 C C . LEU A 1 180 ? -8.300 -5.059 23.117 1.00 71.62 180 LEU A C 1
ATOM 1338 O O . LEU A 1 180 ? -9.083 -4.432 23.832 1.00 71.62 180 LEU A O 1
ATOM 1342 N N . LYS A 1 181 ? -7.639 -6.140 23.539 1.00 73.56 181 LYS A N 1
ATOM 1343 C CA . LYS A 1 181 ? -7.728 -6.640 24.903 1.00 73.56 181 LYS A CA 1
ATOM 1344 C C . LYS A 1 181 ? -7.219 -5.611 25.906 1.00 73.56 181 LYS A C 1
ATOM 1346 O O . LYS A 1 181 ? -7.957 -5.280 26.829 1.00 73.56 181 LYS A O 1
ATOM 1351 N N . GLU A 1 182 ? -6.027 -5.065 25.688 1.00 77.38 182 GLU A N 1
ATOM 1352 C CA . GLU A 1 182 ? -5.424 -4.028 26.530 1.00 77.38 182 GLU A CA 1
ATOM 1353 C C . GLU A 1 182 ? -6.296 -2.767 26.582 1.00 77.38 182 GLU A C 1
ATOM 1355 O O . GLU A 1 182 ? -6.625 -2.291 27.668 1.00 77.38 182 GLU A O 1
ATOM 1360 N N . ALA A 1 183 ? -6.772 -2.279 25.432 1.00 75.81 183 ALA A N 1
ATOM 1361 C CA . ALA A 1 183 ? -7.641 -1.104 25.372 1.00 75.81 183 ALA A CA 1
ATOM 1362 C C . ALA A 1 183 ? -8.972 -1.323 26.110 1.00 75.81 183 ALA A C 1
ATOM 1364 O O . ALA A 1 183 ? -9.463 -0.430 26.807 1.00 75.81 183 ALA A O 1
ATOM 1365 N N . VAL A 1 184 ? -9.577 -2.509 25.983 1.00 79.81 184 VAL A N 1
ATOM 1366 C CA . VAL A 1 184 ? -10.782 -2.837 26.751 1.00 79.81 184 VAL A CA 1
ATOM 1367 C C . VAL A 1 184 ? -10.448 -2.931 28.236 1.00 79.81 184 VAL A C 1
ATOM 1369 O O . VAL A 1 184 ? -11.179 -2.356 29.036 1.00 79.81 184 VAL A O 1
ATOM 1372 N N . GLU A 1 185 ? -9.356 -3.588 28.629 1.00 82.62 185 GLU A N 1
ATOM 1373 C CA . GLU A 1 185 ? -8.922 -3.664 30.029 1.00 82.62 185 GLU A CA 1
ATOM 1374 C C . GLU A 1 185 ? -8.686 -2.279 30.648 1.00 82.62 185 GLU A C 1
ATOM 1376 O O . GLU A 1 185 ? -9.129 -2.041 31.775 1.00 82.62 185 GLU A O 1
ATOM 1381 N N . GLU A 1 186 ? -8.097 -1.342 29.905 1.00 82.81 186 GLU A N 1
ATOM 1382 C CA . GLU A 1 186 ? -7.928 0.052 30.324 1.00 82.81 186 GLU A CA 1
ATOM 1383 C C . GLU A 1 186 ? -9.284 0.740 30.540 1.00 82.81 186 GLU A C 1
ATOM 1385 O O . GLU A 1 186 ? -9.528 1.307 31.608 1.00 82.81 186 GLU A O 1
ATOM 1390 N N . VAL A 1 187 ? -10.217 0.622 29.586 1.00 82.88 187 VAL A N 1
ATOM 1391 C CA . VAL A 1 187 ? -11.583 1.163 29.726 1.00 82.88 187 VAL A CA 1
ATOM 1392 C C . VAL A 1 187 ? -12.301 0.555 30.933 1.00 82.88 187 VAL A C 1
ATOM 1394 O O . VAL A 1 187 ? -12.990 1.270 31.667 1.00 82.88 187 VAL A O 1
ATOM 1397 N N . LEU A 1 188 ? -12.138 -0.750 31.173 1.00 85.81 188 LEU A N 1
ATOM 1398 C CA . LEU A 1 188 ? -12.716 -1.415 32.341 1.00 85.81 188 LEU A CA 1
ATOM 1399 C C . LEU A 1 188 ? -12.101 -0.909 33.652 1.00 85.81 188 LEU A C 1
ATOM 1401 O O . LEU A 1 188 ? -12.830 -0.765 34.638 1.00 85.81 188 LEU A O 1
ATOM 1405 N N . SER A 1 189 ? -10.796 -0.630 33.664 1.00 86.31 189 SER A N 1
ATOM 1406 C CA . SER A 1 189 ? -10.085 -0.074 34.819 1.00 86.31 189 SER A CA 1
ATOM 1407 C C . SER A 1 189 ? -10.551 1.347 35.128 1.00 86.31 189 SER A C 1
ATOM 1409 O O . SER A 1 189 ? -11.000 1.614 36.243 1.00 86.31 189 SER A O 1
ATOM 1411 N N . VAL A 1 190 ? -10.544 2.236 34.129 1.00 89.69 190 VAL A N 1
ATOM 1412 C CA . VAL A 1 190 ? -11.020 3.625 34.263 1.00 89.69 190 VAL A CA 1
ATOM 1413 C C . VAL A 1 190 ? -12.488 3.658 34.689 1.00 89.69 190 VAL A C 1
ATOM 1415 O O . VAL A 1 190 ? -12.873 4.445 35.554 1.00 89.69 190 VAL A O 1
ATOM 1418 N N . GLY A 1 191 ? -13.317 2.772 34.131 1.00 89.06 191 GLY A N 1
ATOM 1419 C CA . GLY A 1 191 ? -14.712 2.629 34.538 1.00 89.06 191 GLY A CA 1
ATOM 1420 C C . GLY A 1 191 ? -14.869 2.240 36.012 1.00 89.06 191 GLY A C 1
ATOM 1421 O O . GLY A 1 191 ? -15.747 2.770 36.688 1.00 89.06 191 GLY A O 1
ATOM 1422 N N . GLU A 1 192 ? -14.025 1.345 36.535 1.00 91.06 192 GLU A N 1
ATOM 1423 C CA . GLU A 1 192 ? -14.066 0.948 37.951 1.00 91.06 192 GLU A CA 1
ATOM 1424 C C . GLU A 1 192 ? -13.559 2.059 38.877 1.00 91.06 192 GLU A C 1
ATOM 1426 O O . GLU A 1 192 ? -14.101 2.246 39.964 1.00 91.06 192 GLU A O 1
ATOM 1431 N N . GLU A 1 193 ? -12.549 2.822 38.464 1.00 93.00 193 GLU A N 1
ATOM 1432 C CA . GLU A 1 193 ? -12.114 4.006 39.211 1.00 93.00 193 GLU A CA 1
ATOM 1433 C C . GLU A 1 193 ? -13.225 5.057 39.284 1.00 93.00 193 GLU A C 1
ATOM 1435 O O . GLU A 1 193 ? -13.526 5.561 40.368 1.00 93.00 193 GLU A O 1
ATOM 1440 N N . LEU A 1 194 ? -13.903 5.320 38.163 1.00 91.94 194 LEU A N 1
ATOM 1441 C CA . LEU A 1 194 ? -15.059 6.213 38.131 1.00 91.94 194 LEU A CA 1
ATOM 1442 C C . LEU A 1 194 ? -16.195 5.698 39.025 1.00 91.94 194 LEU A C 1
ATOM 1444 O O . LEU A 1 194 ? -16.775 6.482 39.775 1.00 91.94 194 LEU A O 1
ATOM 1448 N N . ALA A 1 195 ? -16.483 4.393 38.995 1.00 92.00 195 ALA A N 1
ATOM 1449 C CA . ALA A 1 195 ? -17.470 3.770 39.876 1.00 92.00 195 ALA A CA 1
ATOM 1450 C C . ALA A 1 195 ? -17.137 4.010 41.357 1.00 92.00 195 ALA A C 1
ATOM 1452 O O . ALA A 1 195 ? -18.003 4.456 42.104 1.00 92.00 195 ALA A O 1
ATOM 1453 N N . LYS A 1 196 ? -15.878 3.817 41.770 1.00 92.69 196 LYS A N 1
ATOM 1454 C CA . LYS A 1 196 ? -15.428 4.097 43.147 1.00 92.69 196 LYS A CA 1
ATOM 1455 C C . LYS A 1 196 ? -15.572 5.570 43.525 1.00 92.69 196 LYS A C 1
ATOM 1457 O O . LYS A 1 196 ? -15.951 5.881 44.652 1.00 92.69 196 LYS A O 1
ATOM 1462 N N . CYS A 1 197 ? -15.287 6.488 42.600 1.00 93.56 197 CYS A N 1
ATOM 1463 C CA . CYS A 1 197 ? -15.508 7.916 42.830 1.00 93.56 197 CYS A CA 1
ATOM 1464 C C . CYS A 1 197 ? -16.995 8.244 43.020 1.00 93.56 197 CYS A C 1
ATOM 1466 O O . CYS A 1 197 ? -17.331 9.057 43.882 1.00 93.56 197 CYS A O 1
ATOM 1468 N N . ILE A 1 198 ? -17.880 7.610 42.242 1.00 90.69 198 ILE A N 1
ATOM 1469 C CA . ILE A 1 198 ? -19.334 7.760 42.385 1.00 90.69 198 ILE A CA 1
ATOM 1470 C C . ILE A 1 198 ? -19.789 7.204 43.737 1.00 90.69 198 ILE A C 1
ATOM 1472 O O . ILE A 1 198 ? -20.509 7.902 44.443 1.00 90.69 198 ILE A O 1
ATOM 1476 N N . GLU A 1 199 ? -19.326 6.017 44.136 1.00 91.88 199 GLU A N 1
ATOM 1477 C CA . GLU A 1 199 ? -19.633 5.425 45.449 1.00 91.88 199 GLU A CA 1
ATOM 1478 C C . GLU A 1 199 ? -19.239 6.359 46.590 1.00 91.88 199 GLU A C 1
ATOM 1480 O O . GLU A 1 199 ? -20.078 6.685 47.425 1.00 91.88 199 GLU A O 1
ATOM 1485 N N . GLY A 1 200 ? -18.005 6.871 46.577 1.00 91.19 200 GLY A N 1
ATOM 1486 C CA . GLY A 1 200 ? -17.545 7.823 47.588 1.00 91.19 200 GLY A CA 1
ATOM 1487 C C . GLY A 1 200 ? -18.407 9.088 47.636 1.00 91.19 200 GLY A C 1
ATOM 1488 O O . GLY A 1 200 ? -18.845 9.507 48.705 1.00 91.19 200 GLY A O 1
ATOM 1489 N N . ALA A 1 201 ? -18.728 9.669 46.477 1.00 91.25 201 ALA A N 1
ATOM 1490 C CA . ALA A 1 201 ? -19.561 10.869 46.411 1.00 91.25 201 ALA A CA 1
ATOM 1491 C C . ALA A 1 201 ? -21.001 10.622 46.896 1.00 91.25 201 ALA A C 1
ATOM 1493 O O . ALA A 1 201 ? -21.590 11.481 47.560 1.00 91.25 201 ALA A O 1
ATOM 1494 N N . VAL A 1 202 ? -21.575 9.466 46.563 1.00 92.44 202 VAL A N 1
ATOM 1495 C CA . VAL A 1 202 ? -22.925 9.058 46.966 1.00 92.44 202 VAL A CA 1
ATOM 1496 C C . VAL A 1 202 ? -22.979 8.752 48.462 1.00 92.44 202 VAL A C 1
ATOM 1498 O O . VAL A 1 202 ? -23.922 9.176 49.130 1.00 92.44 202 VAL A O 1
ATOM 1501 N N . ASP A 1 203 ? -21.958 8.106 49.021 1.00 90.19 203 ASP A N 1
ATOM 1502 C CA . ASP A 1 203 ? -21.875 7.832 50.456 1.00 90.19 203 ASP A CA 1
ATOM 1503 C C . ASP A 1 203 ? -21.740 9.113 51.286 1.00 90.19 203 ASP A C 1
ATOM 1505 O O . ASP A 1 203 ? -22.410 9.253 52.318 1.00 90.19 203 ASP A O 1
ATOM 1509 N N . GLU A 1 204 ? -20.932 10.067 50.816 1.00 91.94 204 GLU A N 1
ATOM 1510 C CA . GLU A 1 204 ? -20.697 11.345 51.493 1.00 91.94 204 GLU A CA 1
ATOM 1511 C C . GLU A 1 204 ? -21.884 12.313 51.394 1.00 91.94 204 GLU A C 1
ATOM 1513 O O . GLU A 1 204 ? -22.138 13.075 52.330 1.00 91.94 204 GLU A O 1
ATOM 1518 N N . ARG A 1 205 ? -22.589 12.337 50.253 1.00 87.56 205 ARG A N 1
ATOM 1519 C CA . ARG A 1 205 ? -23.528 13.427 49.916 1.00 87.56 205 ARG A CA 1
ATOM 1520 C C . ARG A 1 205 ? -24.932 12.979 49.515 1.00 87.56 205 ARG A C 1
ATOM 1522 O O . ARG A 1 205 ? -25.810 13.832 49.379 1.00 87.56 205 ARG A O 1
ATOM 1529 N N . GLY A 1 206 ? -25.148 11.692 49.276 1.00 84.12 206 GLY A N 1
ATOM 1530 C CA . GLY A 1 206 ? -26.430 11.153 48.832 1.00 84.12 206 GLY A CA 1
ATOM 1531 C C . GLY A 1 206 ? -27.455 11.062 49.961 1.00 84.12 206 GLY A C 1
ATOM 1532 O O . GLY A 1 206 ? -27.114 10.779 51.110 1.00 84.12 206 GLY A O 1
ATOM 1533 N N . SER A 1 207 ? -28.733 11.261 49.631 1.00 92.00 207 SER A N 1
ATOM 1534 C CA . SER A 1 207 ? -29.823 10.811 50.503 1.00 92.00 207 SER A CA 1
ATOM 1535 C C . SER A 1 207 ? -29.892 9.281 50.505 1.00 92.00 207 SER A C 1
ATOM 1537 O O . SER A 1 207 ? -29.402 8.637 49.581 1.00 92.00 207 SER A O 1
ATOM 1539 N N . GLU A 1 208 ? -30.537 8.679 51.505 1.00 90.69 208 GLU A N 1
ATOM 1540 C CA . GLU A 1 208 ? -30.690 7.215 51.585 1.00 90.69 208 GLU A CA 1
ATOM 1541 C C . GLU A 1 208 ? -31.353 6.607 50.336 1.00 90.69 208 GLU A C 1
ATOM 1543 O O . GLU A 1 208 ? -30.977 5.524 49.888 1.00 90.69 208 GLU A O 1
ATOM 1548 N N . GLU A 1 209 ? -32.300 7.319 49.719 1.00 91.25 209 GLU A N 1
ATOM 1549 C CA . GLU A 1 209 ? -32.929 6.874 48.469 1.00 91.25 209 GLU A CA 1
ATOM 1550 C C . GLU A 1 209 ? -31.948 6.891 47.291 1.00 91.25 209 GLU A C 1
ATOM 1552 O O . GLU A 1 209 ? -31.925 5.944 46.504 1.00 91.25 209 GLU A O 1
ATOM 1557 N N . VAL A 1 210 ? -31.109 7.930 47.195 1.00 89.19 210 VAL A N 1
ATOM 1558 C CA . VAL A 1 210 ? -30.069 8.044 46.160 1.00 89.19 210 VAL A CA 1
ATOM 1559 C C . VAL A 1 210 ? -28.997 6.981 46.371 1.00 89.19 210 VAL A C 1
ATOM 1561 O O . VAL A 1 210 ? -28.642 6.291 45.422 1.00 89.19 210 VAL A O 1
ATOM 1564 N N . LYS A 1 211 ? -28.549 6.767 47.613 1.00 90.69 211 LYS A N 1
ATOM 1565 C CA . LYS A 1 211 ? -27.591 5.706 47.955 1.00 90.69 211 LYS A CA 1
ATOM 1566 C C . LYS A 1 211 ? -28.079 4.344 47.495 1.00 90.69 211 LYS A C 1
ATOM 1568 O O . LYS A 1 211 ? -27.359 3.621 46.813 1.00 90.69 211 LYS A O 1
ATOM 1573 N N . LYS A 1 212 ? -29.327 4.005 47.817 1.00 91.62 212 LYS A N 1
ATOM 1574 C CA . LYS A 1 212 ? -29.910 2.722 47.424 1.00 91.62 212 LYS A CA 1
ATOM 1575 C C . LYS A 1 212 ? -29.986 2.564 45.902 1.00 91.62 212 LYS A C 1
ATOM 1577 O O . LYS A 1 212 ? -29.610 1.510 45.395 1.00 91.62 212 LYS A O 1
ATOM 1582 N N . ALA A 1 213 ? -30.459 3.587 45.190 1.00 90.94 213 ALA A N 1
ATOM 1583 C CA . ALA A 1 213 ? -30.621 3.534 43.738 1.00 90.94 213 ALA A CA 1
ATOM 1584 C C . ALA A 1 213 ? -29.275 3.442 42.997 1.00 90.94 213 ALA A C 1
ATOM 1586 O O . ALA A 1 213 ? -29.121 2.613 42.100 1.00 90.94 213 ALA A O 1
ATOM 1587 N N . GLU A 1 214 ? -28.290 4.247 43.398 1.00 91.50 214 GLU A N 1
ATOM 1588 C CA . GLU A 1 214 ? -26.965 4.273 42.768 1.00 91.50 214 GLU A CA 1
ATOM 1589 C C . GLU A 1 214 ? -26.182 2.984 43.042 1.00 91.50 214 GLU A C 1
ATOM 1591 O O . GLU A 1 214 ? -25.577 2.427 42.128 1.00 91.50 214 GLU A O 1
ATOM 1596 N N . MET A 1 215 ? -26.256 2.433 44.260 1.00 90.12 215 MET A N 1
ATOM 1597 C CA . MET A 1 215 ? -25.615 1.149 44.576 1.00 90.12 215 MET A CA 1
ATOM 1598 C C . MET A 1 215 ? -26.231 -0.017 43.791 1.00 90.12 215 MET A C 1
ATOM 1600 O O . MET A 1 215 ? -25.514 -0.920 43.353 1.00 90.12 215 MET A O 1
ATOM 1604 N N . GLU A 1 216 ? -27.549 0.001 43.571 1.00 93.69 216 GLU A N 1
ATOM 1605 C CA . GLU A 1 216 ? -28.222 -0.989 42.724 1.00 93.69 216 GLU A CA 1
ATOM 1606 C C . GLU A 1 216 ? -27.772 -0.864 41.259 1.00 93.69 216 GLU A C 1
ATOM 1608 O O . GLU A 1 216 ? -27.411 -1.867 40.633 1.00 93.69 216 GLU A O 1
ATOM 1613 N N . TRP A 1 217 ? -27.710 0.362 40.729 1.00 95.38 217 TRP A N 1
ATOM 1614 C CA . TRP A 1 217 ? -27.233 0.623 39.370 1.00 95.38 217 TRP A CA 1
ATOM 1615 C C . TRP A 1 217 ? -25.768 0.206 39.173 1.00 95.38 217 TRP A C 1
ATOM 1617 O O . TRP A 1 217 ? -25.461 -0.513 38.218 1.00 95.38 217 TRP A O 1
ATOM 1627 N N . LEU A 1 218 ? -24.874 0.564 40.101 1.00 93.88 218 LEU A N 1
ATOM 1628 C CA . LEU A 1 218 ? -23.460 0.173 40.072 1.00 93.88 218 LEU A CA 1
ATOM 1629 C C . LEU A 1 218 ? -23.280 -1.348 40.129 1.00 93.88 218 LEU A C 1
ATOM 1631 O O . LEU A 1 218 ? -22.416 -1.899 39.442 1.00 93.88 218 LEU A O 1
ATOM 1635 N N . GLY A 1 219 ? -24.119 -2.050 40.895 1.00 93.88 219 GLY A N 1
ATOM 1636 C CA . GLY A 1 219 ? -24.149 -3.513 40.915 1.00 93.88 219 GLY A CA 1
ATOM 1637 C C . GLY A 1 219 ? -24.505 -4.118 39.552 1.00 93.88 219 GLY A C 1
ATOM 1638 O O . GLY A 1 219 ? -23.845 -5.055 39.090 1.00 93.88 219 GLY A O 1
ATOM 1639 N N . VAL A 1 220 ? -25.511 -3.561 38.868 1.00 95.06 220 VAL A N 1
ATOM 1640 C CA . VAL A 1 220 ? -25.888 -3.983 37.506 1.00 95.06 220 VAL A CA 1
ATOM 1641 C C . VAL A 1 220 ? -24.771 -3.682 36.509 1.00 95.06 220 VAL A C 1
ATOM 1643 O O . VAL A 1 220 ? -24.421 -4.551 35.705 1.00 95.06 220 VAL A O 1
ATOM 1646 N N . TRP A 1 221 ? -24.182 -2.489 36.583 1.00 94.44 221 TRP A N 1
ATOM 1647 C CA . TRP A 1 221 ? -23.086 -2.072 35.711 1.00 94.44 221 TRP A CA 1
ATOM 1648 C C . TRP A 1 221 ? -21.866 -2.997 35.845 1.00 94.44 221 TRP A C 1
ATOM 1650 O O . TRP A 1 221 ? -21.395 -3.526 34.835 1.00 94.44 221 TRP A O 1
ATOM 1660 N N . ARG A 1 222 ? -21.413 -3.306 37.072 1.00 94.25 222 ARG A N 1
ATOM 1661 C CA . ARG A 1 222 ? -20.293 -4.245 37.301 1.00 94.25 222 ARG A CA 1
ATOM 1662 C C . ARG A 1 222 ? -20.575 -5.632 36.729 1.00 94.25 222 ARG A C 1
ATOM 1664 O O . ARG A 1 222 ? -19.710 -6.228 36.096 1.00 94.25 222 ARG A O 1
ATOM 1671 N N . LYS A 1 223 ? -21.808 -6.129 36.859 1.00 93.56 223 LYS A N 1
ATOM 1672 C CA . LYS A 1 223 ? -22.200 -7.423 36.280 1.00 93.56 223 LYS A CA 1
ATOM 1673 C C . LYS A 1 223 ? -22.148 -7.422 34.747 1.00 93.56 223 LYS A C 1
ATOM 1675 O O . LYS A 1 223 ? -21.708 -8.405 34.143 1.00 93.56 223 LYS A O 1
ATOM 1680 N N . GLN A 1 224 ? -22.597 -6.340 34.105 1.00 89.38 224 GLN A N 1
ATOM 1681 C CA . GLN A 1 224 ? -22.504 -6.184 32.647 1.00 89.38 224 GLN A CA 1
ATOM 1682 C C . GLN A 1 224 ? -21.046 -6.115 32.190 1.00 89.38 224 GLN A C 1
ATOM 1684 O O . GLN A 1 224 ? -20.673 -6.789 31.229 1.00 89.38 224 GLN A O 1
ATOM 1689 N N . ARG A 1 225 ? -20.221 -5.365 32.923 1.00 89.81 225 ARG A N 1
ATOM 1690 C CA . ARG A 1 225 ? -18.780 -5.258 32.707 1.00 89.81 225 ARG A CA 1
ATOM 1691 C C . ARG A 1 225 ? -18.086 -6.619 32.769 1.00 89.81 225 ARG A C 1
ATOM 1693 O O . ARG A 1 225 ? -17.391 -6.988 31.829 1.00 89.81 225 ARG A O 1
ATOM 1700 N N . ASP A 1 226 ? -18.315 -7.386 33.832 1.00 91.12 226 ASP A N 1
ATOM 1701 C CA . ASP A 1 226 ? -17.689 -8.702 34.019 1.00 91.12 226 ASP A CA 1
ATOM 1702 C C . ASP A 1 226 ? -18.133 -9.691 32.933 1.00 91.12 226 ASP A C 1
ATOM 1704 O O . ASP A 1 226 ? -17.337 -10.487 32.440 1.00 91.12 226 ASP A O 1
ATOM 1708 N N . THR A 1 227 ? -19.390 -9.590 32.489 1.00 88.88 227 THR A N 1
ATOM 1709 C CA . THR A 1 227 ? -19.901 -10.371 31.353 1.00 88.88 227 THR A CA 1
ATOM 1710 C C . THR A 1 227 ? -19.207 -9.988 30.043 1.00 88.88 227 THR 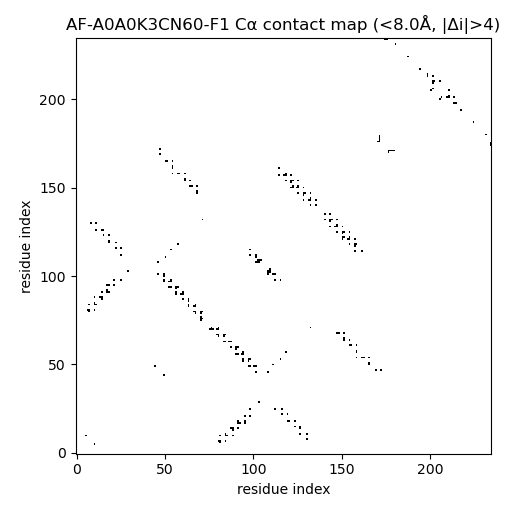A C 1
ATOM 1712 O O . THR A 1 227 ? -18.897 -10.865 29.239 1.00 88.88 227 THR A O 1
ATOM 1715 N N . ALA A 1 228 ? -18.971 -8.695 29.802 1.00 82.19 228 ALA A N 1
ATOM 1716 C CA . ALA A 1 228 ? -18.243 -8.227 28.624 1.00 82.19 228 ALA A CA 1
ATOM 1717 C C . ALA A 1 228 ? -16.780 -8.693 28.651 1.00 82.19 228 ALA A C 1
ATOM 1719 O O . ALA A 1 228 ? -16.296 -9.202 27.642 1.00 82.19 228 ALA A O 1
ATOM 1720 N N . LYS A 1 229 ? -16.120 -8.622 29.815 1.00 85.19 229 LYS A N 1
ATOM 1721 C CA . LYS A 1 229 ? -14.759 -9.139 30.010 1.00 85.19 229 LYS A CA 1
ATOM 1722 C C . LYS A 1 229 ? -14.673 -10.642 29.745 1.00 85.19 229 LYS A C 1
ATOM 1724 O O . LYS A 1 229 ? -13.839 -11.071 28.964 1.00 85.19 229 LYS A O 1
ATOM 1729 N N . ALA A 1 230 ? -15.591 -11.429 30.306 1.00 87.00 230 ALA A N 1
ATOM 1730 C CA . ALA A 1 230 ? -15.622 -12.874 30.088 1.00 87.00 230 ALA A CA 1
ATOM 1731 C C . ALA A 1 230 ? -15.843 -13.254 28.613 1.00 87.00 230 ALA A C 1
ATOM 1733 O O . ALA A 1 230 ? -15.332 -14.272 28.159 1.00 87.00 230 ALA A O 1
ATOM 1734 N N . LYS A 1 231 ? -16.603 -12.447 27.859 1.00 81.69 231 LYS A N 1
ATOM 1735 C CA . LYS A 1 231 ? -16.763 -12.634 26.409 1.00 81.69 231 LYS A CA 1
ATOM 1736 C C . LYS A 1 231 ? -15.489 -12.299 25.644 1.00 81.69 231 LYS A C 1
ATOM 1738 O O . LYS A 1 231 ? -15.188 -13.000 24.691 1.00 81.69 231 LYS A O 1
ATOM 1743 N N . LEU A 1 232 ? -14.775 -11.252 26.051 1.00 77.69 232 LEU A N 1
ATOM 1744 C CA . LEU A 1 232 ? -13.497 -10.872 25.455 1.00 77.69 232 LEU A CA 1
ATOM 1745 C C . LEU A 1 232 ? -12.416 -11.927 25.715 1.00 77.69 232 LEU A C 1
ATOM 1747 O O . LEU A 1 232 ? -11.719 -12.299 24.789 1.00 77.69 232 LEU A O 1
ATOM 1751 N N . ASP A 1 233 ? -12.323 -12.456 26.938 1.00 81.06 233 ASP A N 1
ATOM 1752 C CA . ASP A 1 233 ? -11.376 -13.525 27.296 1.00 81.06 233 ASP A CA 1
ATOM 1753 C C . ASP A 1 233 ? -11.663 -14.866 26.587 1.00 81.06 233 ASP A C 1
ATOM 1755 O O . ASP A 1 233 ? -10.829 -15.770 26.615 1.00 81.06 233 ASP A O 1
ATOM 1759 N N . ALA A 1 234 ? -12.851 -15.018 25.995 1.00 78.31 234 ALA A N 1
ATOM 1760 C CA . ALA A 1 234 ? -13.271 -16.216 25.271 1.00 78.31 234 ALA A CA 1
ATOM 1761 C C . ALA A 1 234 ? -13.054 -16.135 23.746 1.00 78.31 234 ALA A C 1
ATOM 1763 O O . ALA A 1 234 ? -13.343 -17.118 23.057 1.00 78.31 234 ALA A O 1
ATOM 1764 N N . ILE A 1 235 ? -12.613 -14.980 23.231 1.00 66.69 235 ILE A N 1
ATOM 1765 C CA . ILE A 1 235 ? -12.256 -14.732 21.822 1.00 66.69 235 ILE A CA 1
ATOM 1766 C C . ILE A 1 235 ? -10.737 -14.816 21.688 1.00 66.69 235 ILE A C 1
ATOM 1768 O O . ILE A 1 235 ? -10.289 -15.429 20.694 1.00 66.69 235 ILE A O 1
#

Sequence (235 aa):
MAPAARSADELIRVLDESCTATLASLKRPTREPAALSSAESSSPPSLSDIRNDVLAHLQAISKEVTAISLALRPPVSQDALKGTLEKLVGVVGKLVYAAELLPRDGTLAKRMNWTVQESLEAFQHFLSSISSTLAAPSSSAKSARDELLRSAKTVWSVVDKAQEMGDDLAAALEPPQDELKEAVEEVLSVGEELAKCIEGAVDERGSEEVKKAEMEWLGVWRKQRDTAKAKLDAI

Mean predicted aligned error: 11.23 Å

pLDDT: mean 85.99, std 13.94, range [38.53, 97.88]

Nearest PDB structures (foldseek):
  2kgx-assembly1_A  TM=6.879E-01  e=2.425E-02  Mus musculus
  7ac6-assembly1_A  TM=3.820E-01  e=1.641E-01  Streptococcus thermophilus LMG 18311
  4d2c-assembly1_A  TM=4.289E-01  e=2.587E-01  Streptococcus thermophilus LMG 18311
  5mmt-assembly1_A  TM=4.255E-01  e=2.587E-01  Streptococcus thermophilus LMG 18311
  5ic1-assembly1_A  TM=6.884E-01  e=6.855E+00  Mus musculus

InterPro domains:
  IPR026907 Cyclin-D1-binding protein 1-like [PTHR15492] (18-164)

Organism: Rhodotorula toruloides (NCBI:txid5286)

Secondary structure (DSSP, 8-state):
-PPPPPPHHHHHHHHHHHHHHHHHHHTSS-------------PPPPHHHHHHHHHHHHHHHHHHHHHHHHHTSSSP-HHHHHHHHHHHHHHHHHHHHHHHHS-SSSHHHHHHHHHHHHHHHHHHHHHHHHHHHHH--TTTHHHHHHHHHHHHHHHHHHHHHHHHHHHHHHHHHSSS-HHHHHHHHHHHHHHHHHHHHHHHHHHHH--HHHHHHHHHHHHHHHHHHHHHHHHHTT-

Foldseek 3Di:
DDPDQDALVRLLVLLLVLLVVLLVVLPDPDDDPPPDDDDDDDDQDDPLRLLVQLLVLLVLLLVLLVQCLVCLPPVHPRVSNSVSSVVNSVSSVSNSVSLVSQDPDDPVSNVVSVLSNQLSVLVNQLSVLSVCLVPDDPVCNVVSSVSNVVSSVSSVVSSVVSVVVSVVVCCCPDPPNVVVLVVLVVVLVVVVVVLVVVLVCCVVPNDPVSNVVSVVVSVVVVVVSVVVNVVSVVD

Radius of gyration: 27.26 Å; Cα contacts (8 Å, |Δi|>4): 156; chains: 1; bounding box: 58×34×89 Å